Protein AF-A0A914PIA3-F1 (afdb_monomer)

Mean predicted aligned error: 7.21 Å

Nearest PDB structures (foldseek):
  7y11-assembly1_A  TM=7.179E-01  e=5.810E-06  Arabidopsis thaliana
  3q8g-assembly1_A  TM=7.256E-01  e=5.179E-05  Saccharomyces cerevisiae
  3b74-assembly1_A  TM=6.997E-01  e=1.153E-04  Saccharomyces cerevisiae
  6sld-assembly1_A  TM=7.183E-01  e=1.864E-04  Saccharomyces cerevisiae S288C
  7zg9-assembly2_B  TM=6.901E-01  e=1.505E-04  Saccharomyces cerevisiae S288C

Foldseek 3Di:
DDPPPPQDDFDA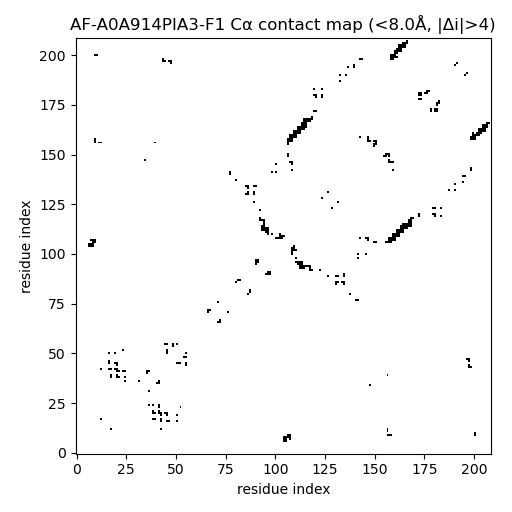FDPVLLVLLVVLCVVCVVPDDPLCNDSLNSSLLCVLCVNPSVVSVVLVVVLVVVCVVLVVSDPCNVVVQVVPPLLVVLCVLQQWPPPPLVDDRQQERETEGACAVRDLVVCLVPHDVVSVLVNLSSVLVSQSVSQSVSCVVPVGGHAYEYEYECPNPDPVQPPDCPHSSNVSVVVVVVSCVSRCSSGYPDYDYDPDD

Secondary structure (DSSP, 8-state):
---------PPPPPHHHHHHHHHHHHHTTTTS-GGG--HHHHHHHHHHTTT-HHHHHHHHHHHHHHHHHHT--STTHHHHHHT-HHHHHHHHHTTB----TT-EETTEEEEEEE-TT--HHHHHHHS-HHHHHHHHHHHHHHHHHHHHHHHHHHSS--EEEEEEE-TT--GGGGSSTTSHHHHHHHHHHHHHHHHSTTTEEEEEEE---

Sequence (209 aa):
MDVSQSRAAPIPFTKEELEGARRLRIRLCDTLPEEFDSEFFLARWWRAYKGDEKALENKLNELIEHRRAFGYNENNIHEKCKNLEFARKTFERFGIAQLNIDHYSDNVAVFVQRMKNSDLKEITKVLPLSYVCHSYFLLHECFQKAIRQKELETGKPASVAVILDLEGLNLTDFLNPMSNPSKLARLVVKIWSEYFSENVSFLKKDCGN

Solvent-accessible surface area (backbone atoms only — not comparable to full-atom values): 11797 Å² total; per-residue (Å²): 134,88,78,77,74,76,75,64,62,52,82,80,81,51,74,65,33,48,52,48,12,52,55,49,48,68,74,37,61,92,76,57,54,74,94,59,71,39,65,64,54,34,20,31,46,30,55,61,42,73,67,40,61,68,65,39,52,54,50,52,50,51,51,53,49,51,29,54,76,71,63,56,73,46,99,55,41,70,66,55,49,77,66,34,65,60,37,51,54,44,31,62,55,53,30,37,56,76,86,59,69,83,42,57,46,85,44,20,35,57,45,50,31,35,23,60,84,34,52,52,66,58,44,70,73,77,48,59,68,67,45,52,52,53,34,53,54,48,51,47,54,52,48,53,49,45,26,52,52,48,24,69,76,65,76,43,77,43,26,36,33,47,35,50,33,57,52,69,53,66,68,76,53,50,74,45,69,84,33,70,39,28,48,51,53,49,50,53,53,48,50,47,62,73,71,36,59,57,44,58,78,50,80,53,74,58,76,83,129

pLDDT: mean 81.55, std 14.29, range [27.8, 95.38]

Radius of gyration: 18.02 Å; Cα contacts (8 Å, |Δi|>4): 248; chains: 1; bounding box: 45×46×46 Å

Organism: NCBI:txid227884

InterPro domains:
  IPR036865 CRAL-TRIO lipid binding domain superfamily [G3DSA:3.40.525.10] (23-200)
  IPR036865 CRAL-TRIO lipid binding domain superfamily [SSF52087] (104-200)
  IPR053302 CRAL-TRIO domain-containing protein [PTHR47159] (23-175)

Structure (mmCIF, N/CA/C/O backbone):
data_AF-A0A914PIA3-F1
#
_entry.id   AF-A0A914PIA3-F1
#
loop_
_atom_site.group_PDB
_atom_site.id
_atom_site.type_symbol
_atom_site.label_atom_id
_atom_site.label_alt_id
_atom_site.label_comp_id
_atom_site.label_asym_id
_atom_site.label_entity_id
_atom_site.label_seq_id
_atom_site.pdbx_PDB_ins_code
_atom_site.Cartn_x
_atom_site.Cartn_y
_atom_site.Cartn_z
_atom_site.occupancy
_atom_site.B_iso_or_equiv
_atom_site.auth_seq_id
_atom_site.auth_comp_id
_atom_site.auth_asym_id
_atom_site.auth_atom_id
_atom_site.pdbx_PDB_model_num
ATOM 1 N N . MET A 1 1 ? 15.877 -29.521 17.963 1.00 30.73 1 MET A N 1
ATOM 2 C CA . MET A 1 1 ? 15.860 -28.108 18.391 1.00 30.73 1 MET A CA 1
ATOM 3 C C . MET A 1 1 ? 14.565 -27.516 17.892 1.00 30.73 1 MET A C 1
ATOM 5 O O . MET A 1 1 ? 14.297 -27.585 16.701 1.00 30.73 1 MET A O 1
ATOM 9 N N . ASP A 1 2 ? 13.744 -27.083 18.835 1.00 27.80 2 ASP A N 1
ATOM 10 C CA . ASP A 1 2 ? 12.375 -26.625 18.641 1.00 27.80 2 ASP A CA 1
ATOM 11 C C . ASP A 1 2 ? 12.388 -25.251 17.952 1.00 27.80 2 ASP A C 1
ATOM 13 O O . ASP A 1 2 ? 12.810 -24.255 18.539 1.00 27.80 2 ASP A O 1
ATOM 17 N N . VAL A 1 3 ? 12.025 -25.212 16.668 1.00 32.09 3 VAL A N 1
ATOM 18 C CA . VAL A 1 3 ? 11.804 -23.956 15.944 1.00 32.09 3 VAL A CA 1
ATOM 19 C C . VAL A 1 3 ? 10.364 -23.565 16.232 1.00 32.09 3 VAL A C 1
ATOM 21 O O . VAL A 1 3 ? 9.456 -23.888 15.467 1.00 32.09 3 VAL A O 1
ATOM 24 N N . SER A 1 4 ? 10.145 -22.895 17.362 1.00 34.09 4 SER A N 1
ATOM 25 C CA . SER A 1 4 ? 8.882 -22.216 17.615 1.00 34.09 4 SER A CA 1
ATOM 26 C C . SER A 1 4 ? 8.715 -21.135 16.544 1.00 34.09 4 SER A C 1
ATOM 28 O O . SER A 1 4 ? 9.276 -20.043 16.612 1.00 34.09 4 SER A O 1
ATOM 30 N N . GLN A 1 5 ? 7.978 -21.471 15.483 1.00 40.22 5 GLN A N 1
ATOM 31 C CA . GLN A 1 5 ? 7.473 -20.500 14.524 1.00 40.22 5 GLN A CA 1
ATOM 32 C C . GLN A 1 5 ? 6.638 -19.500 15.323 1.00 40.22 5 GLN A C 1
ATOM 34 O O . GLN A 1 5 ? 5.520 -19.817 15.737 1.00 40.22 5 GLN A O 1
ATOM 39 N N . SER A 1 6 ? 7.180 -18.311 15.600 1.00 43.25 6 SER A N 1
ATOM 40 C CA . SER A 1 6 ? 6.358 -17.244 16.155 1.00 43.25 6 SER A CA 1
ATOM 41 C C . SER A 1 6 ? 5.278 -16.951 15.117 1.00 43.25 6 SER A C 1
ATOM 43 O O . SER A 1 6 ? 5.557 -16.572 13.978 1.00 43.25 6 SER A O 1
ATOM 45 N N . ARG A 1 7 ? 4.022 -17.246 15.463 1.00 54.78 7 ARG A N 1
ATOM 46 C CA . ARG A 1 7 ? 2.893 -16.913 14.598 1.00 54.78 7 ARG A CA 1
ATOM 47 C C . ARG A 1 7 ? 2.884 -15.400 14.444 1.00 54.78 7 ARG A C 1
ATOM 49 O O . ARG A 1 7 ? 2.799 -14.682 15.439 1.00 54.78 7 ARG A O 1
ATOM 56 N N . ALA A 1 8 ? 3.008 -14.925 13.208 1.00 66.06 8 ALA A N 1
ATOM 57 C CA . ALA A 1 8 ? 2.839 -13.515 12.913 1.00 66.06 8 ALA A CA 1
ATOM 58 C C . ALA A 1 8 ? 1.392 -13.140 13.255 1.00 66.06 8 ALA A C 1
ATOM 60 O O . ALA A 1 8 ? 0.462 -13.667 12.649 1.00 66.06 8 ALA A O 1
ATOM 61 N N . ALA A 1 9 ? 1.219 -12.271 14.247 1.00 76.06 9 ALA A N 1
ATOM 62 C CA . ALA A 1 9 ? -0.065 -11.715 14.647 1.00 76.06 9 ALA A CA 1
ATOM 63 C C . ALA A 1 9 ? 0.021 -10.181 14.600 1.00 76.06 9 ALA A C 1
ATOM 65 O O . ALA A 1 9 ? 1.101 -9.629 14.846 1.00 76.06 9 ALA A O 1
ATOM 66 N N . PRO A 1 10 ? -1.080 -9.474 14.298 1.00 82.56 10 PRO A N 1
ATOM 67 C CA . PRO A 1 10 ? -1.099 -8.018 14.344 1.00 82.56 10 PRO A CA 1
ATOM 68 C C . PRO A 1 10 ? -0.781 -7.512 15.754 1.00 82.56 10 PRO A C 1
ATOM 70 O O . PRO A 1 10 ? -1.251 -8.073 16.746 1.00 82.56 10 PRO A O 1
ATOM 73 N N . ILE A 1 11 ? -0.009 -6.428 15.848 1.00 83.75 11 ILE A N 1
ATOM 74 C CA . ILE A 1 11 ? 0.291 -5.784 17.132 1.00 83.75 11 ILE A CA 1
ATOM 75 C C . ILE A 1 11 ? -1.006 -5.156 17.671 1.00 83.75 11 ILE A C 1
ATOM 77 O O . ILE A 1 11 ? -1.533 -4.250 17.011 1.00 83.75 11 ILE A O 1
ATOM 81 N N . PRO A 1 12 ? -1.510 -5.573 18.851 1.00 88.06 12 PRO A N 1
ATOM 82 C CA . PRO A 1 12 ? -2.753 -5.046 19.413 1.00 88.06 12 PRO A CA 1
ATOM 83 C C . PRO A 1 12 ? -2.717 -3.526 19.592 1.00 88.06 12 PRO A C 1
ATOM 85 O O . PRO A 1 12 ? -1.657 -2.965 19.874 1.00 88.06 12 PRO A O 1
ATOM 88 N N . PHE A 1 13 ? -3.863 -2.859 19.452 1.00 92.62 13 PHE A N 1
ATOM 89 C CA . PHE A 1 13 ? -3.979 -1.425 19.726 1.00 92.62 13 PHE A CA 1
ATOM 90 C C . PHE A 1 13 ? -4.019 -1.134 21.227 1.00 92.62 13 PHE A C 1
ATOM 92 O O . PHE A 1 13 ? -4.655 -1.853 22.001 1.00 92.62 13 PHE A O 1
ATOM 99 N N . THR A 1 14 ? -3.343 -0.066 21.642 1.00 93.69 14 THR A N 1
ATOM 100 C CA . THR A 1 14 ? -3.424 0.458 23.004 1.00 93.69 14 THR A CA 1
ATOM 101 C C . THR A 1 14 ? -4.743 1.204 23.205 1.00 93.69 14 THR A C 1
ATOM 103 O O . THR A 1 14 ? -5.408 1.621 22.256 1.00 93.69 14 THR A O 1
ATOM 106 N N . LYS A 1 15 ? -5.127 1.423 24.468 1.00 94.56 15 LYS A N 1
ATOM 107 C CA . LYS A 1 15 ? -6.316 2.232 24.787 1.00 94.56 15 LYS A CA 1
ATOM 108 C C . LYS A 1 15 ? -6.205 3.662 24.250 1.00 94.56 15 LYS A C 1
ATOM 110 O O . LYS A 1 15 ? -7.207 4.221 23.824 1.00 94.56 15 LYS A O 1
ATOM 115 N N . GLU A 1 16 ? -5.000 4.229 24.267 1.00 94.75 16 GLU A N 1
ATOM 116 C CA . GLU A 1 16 ? -4.731 5.577 23.763 1.00 94.75 16 GLU A CA 1
ATOM 117 C C . GLU A 1 16 ? -4.932 5.666 22.246 1.00 94.75 16 GLU A C 1
ATOM 119 O O . GLU A 1 16 ? -5.560 6.606 21.768 1.00 94.75 16 GLU A O 1
ATOM 124 N N . GLU A 1 17 ? -4.469 4.661 21.499 1.00 94.94 17 GLU A N 1
ATOM 125 C CA . GLU A 1 17 ? -4.642 4.599 20.044 1.00 94.94 17 GLU A CA 1
ATOM 126 C C . GLU A 1 17 ? -6.115 4.470 19.649 1.00 94.94 17 GLU A C 1
ATOM 128 O O . GLU A 1 17 ? -6.567 5.155 18.734 1.00 94.94 17 GLU A O 1
ATOM 133 N N . LEU A 1 18 ? -6.884 3.643 20.365 1.00 95.25 18 LEU A N 1
ATOM 134 C CA . LEU A 1 18 ? -8.325 3.504 20.129 1.00 95.25 18 LEU A CA 1
ATOM 135 C C . LEU A 1 18 ? -9.089 4.787 20.479 1.00 95.25 18 LEU A C 1
ATOM 137 O O . LEU A 1 18 ? -10.023 5.165 19.779 1.00 95.25 18 LEU A O 1
ATOM 141 N N . GLU A 1 19 ? -8.687 5.489 21.538 1.00 95.38 19 GLU A N 1
ATOM 142 C CA . GLU A 1 19 ? -9.307 6.764 21.896 1.00 95.38 19 GLU A CA 1
ATOM 143 C C . GLU A 1 19 ? -8.971 7.868 20.883 1.00 95.38 19 GLU A C 1
ATOM 145 O O . GLU A 1 19 ? -9.837 8.653 20.497 1.00 95.38 19 GLU A O 1
ATOM 150 N N . GLY A 1 20 ? -7.734 7.889 20.382 1.00 94.38 20 GLY A N 1
ATOM 151 C CA . GLY A 1 20 ? -7.337 8.735 19.259 1.00 94.38 20 GLY A CA 1
ATOM 152 C C . GLY A 1 20 ? -8.142 8.450 17.991 1.00 94.38 20 GLY A C 1
ATOM 153 O O . GLY A 1 20 ? -8.658 9.376 17.366 1.00 94.38 20 GLY A O 1
ATOM 154 N N . ALA A 1 21 ? -8.344 7.173 17.662 1.00 93.62 21 ALA A N 1
ATOM 155 C CA . ALA A 1 21 ? -9.169 6.746 16.535 1.00 93.62 21 ALA A CA 1
ATOM 156 C C . ALA A 1 21 ? -10.614 7.263 16.635 1.00 93.62 21 ALA A C 1
ATOM 158 O O . ALA A 1 21 ? -11.161 7.754 15.649 1.00 93.62 21 ALA A O 1
ATOM 159 N N . ARG A 1 22 ? -11.227 7.224 17.827 1.00 94.19 22 ARG A N 1
ATOM 160 C CA . ARG A 1 22 ? -12.582 7.763 18.048 1.00 94.19 22 ARG A CA 1
ATOM 161 C C . ARG A 1 22 ? -12.651 9.270 17.845 1.00 94.19 22 ARG A C 1
ATOM 163 O O . ARG A 1 22 ? -13.582 9.745 17.199 1.00 94.19 22 ARG A O 1
ATOM 170 N N . ARG A 1 23 ? -11.662 10.018 18.346 1.00 92.62 23 ARG A N 1
ATOM 171 C CA . ARG A 1 23 ? -11.586 11.472 18.123 1.00 92.62 23 ARG A CA 1
ATOM 172 C C . ARG A 1 23 ? -11.475 11.810 16.640 1.00 92.62 23 ARG A C 1
ATOM 174 O O . ARG A 1 23 ? -12.187 12.695 16.171 1.00 92.62 23 ARG A O 1
ATOM 181 N N . LEU A 1 24 ? -10.628 11.086 15.905 1.00 91.50 24 LEU A N 1
ATOM 182 C CA . LEU A 1 24 ? -10.503 11.247 14.456 1.00 91.50 24 LEU A CA 1
ATOM 183 C C . LEU A 1 24 ? -11.815 10.938 13.740 1.00 91.50 24 LEU A C 1
ATOM 185 O O . LEU A 1 24 ? -12.236 11.722 12.898 1.00 91.50 24 LEU A O 1
ATOM 189 N N . ARG A 1 25 ? -12.488 9.843 14.110 1.00 91.50 25 ARG A N 1
ATOM 190 C CA . ARG A 1 25 ? -13.767 9.441 13.513 1.00 91.50 25 ARG A CA 1
ATOM 191 C C . ARG A 1 25 ? -14.825 10.533 13.630 1.00 91.50 25 ARG A C 1
ATOM 193 O O . ARG A 1 25 ? -15.496 10.834 12.654 1.00 91.50 25 ARG A O 1
ATOM 200 N N . ILE A 1 26 ? -14.948 11.141 14.812 1.00 90.25 26 ILE A N 1
ATOM 201 C CA . ILE A 1 26 ? -15.898 12.236 15.059 1.00 90.25 26 ILE A CA 1
ATOM 202 C C . ILE A 1 26 ? -15.553 13.459 14.206 1.00 90.25 26 ILE A C 1
ATOM 204 O O . ILE A 1 26 ? -16.446 14.096 13.665 1.00 90.25 26 ILE A O 1
ATOM 208 N N . ARG A 1 27 ? -14.267 13.796 14.075 1.00 87.38 27 ARG A N 1
ATOM 209 C CA . ARG A 1 27 ? -13.834 14.969 13.303 1.00 87.38 27 ARG A CA 1
ATOM 210 C C . ARG A 1 27 ? -14.004 14.787 11.794 1.00 87.38 27 ARG A C 1
ATOM 212 O O . ARG A 1 27 ? -14.298 15.752 11.101 1.00 87.38 27 ARG A O 1
ATOM 219 N N . LEU A 1 28 ? -13.784 13.572 11.302 1.00 87.56 28 LEU A N 1
ATOM 220 C CA . LEU A 1 28 ? -13.765 13.241 9.877 1.00 87.56 28 LEU A CA 1
ATOM 221 C C . LEU A 1 28 ? -15.084 12.631 9.386 1.00 87.56 28 LEU A C 1
ATOM 223 O O . LEU A 1 28 ? -15.139 12.147 8.260 1.00 87.56 28 LEU A O 1
ATOM 227 N N . CYS A 1 29 ? -16.139 12.627 10.207 1.00 84.56 29 CYS A N 1
ATOM 228 C CA . CYS A 1 29 ? -17.376 11.898 9.918 1.00 84.56 29 CYS A CA 1
ATOM 229 C C . CYS A 1 29 ? -18.026 12.285 8.582 1.00 84.56 29 CYS A C 1
ATOM 231 O O . CYS A 1 29 ? -18.623 11.433 7.933 1.00 84.56 29 CYS A O 1
ATOM 233 N N . ASP A 1 30 ? -17.871 13.540 8.158 1.00 84.69 30 ASP A N 1
ATOM 234 C CA . ASP A 1 30 ? -18.499 14.061 6.940 1.00 84.69 30 ASP A CA 1
ATOM 235 C C . ASP A 1 30 ? -17.644 13.847 5.680 1.00 84.69 30 ASP A C 1
ATOM 237 O O . ASP A 1 30 ? -18.140 13.972 4.561 1.00 84.69 30 ASP A O 1
ATOM 241 N N . THR A 1 31 ? -16.350 13.551 5.840 1.00 84.62 31 THR A N 1
ATOM 242 C CA . THR A 1 31 ? -15.382 13.470 4.732 1.00 84.62 31 THR A CA 1
ATOM 243 C C . THR A 1 31 ? -14.809 12.074 4.527 1.00 84.62 31 THR A C 1
ATOM 245 O O . THR A 1 31 ? -14.285 11.790 3.448 1.00 84.62 31 THR A O 1
ATOM 248 N N . LEU A 1 32 ? -14.901 11.200 5.531 1.00 86.00 32 LEU A N 1
ATOM 249 C CA . LEU A 1 32 ? -14.330 9.861 5.500 1.00 86.00 32 LEU A CA 1
ATOM 250 C C . LEU A 1 32 ? -15.221 8.899 4.692 1.00 86.00 32 LEU A C 1
ATOM 252 O O . LEU A 1 32 ? -16.381 8.694 5.049 1.00 86.00 32 LEU A O 1
ATOM 256 N N . PRO A 1 33 ? -14.695 8.257 3.634 1.00 85.94 33 PRO A N 1
ATOM 257 C CA . PRO A 1 33 ? -15.394 7.175 2.950 1.00 85.94 33 PRO A CA 1
ATOM 258 C C . PRO A 1 33 ? -15.767 6.027 3.902 1.00 85.94 33 PRO A C 1
ATOM 260 O O . PRO A 1 33 ? -14.984 5.669 4.780 1.00 85.94 33 PRO A O 1
ATOM 263 N N . GLU A 1 34 ? -16.921 5.392 3.679 1.00 84.38 34 GLU A N 1
ATOM 264 C CA . GLU A 1 34 ? -17.452 4.300 4.521 1.00 84.38 34 GLU A CA 1
ATOM 265 C C . GLU A 1 34 ? -16.456 3.140 4.707 1.00 84.38 34 GLU A C 1
ATOM 267 O O . GLU A 1 34 ? -16.322 2.556 5.781 1.00 84.38 34 GLU A O 1
ATOM 272 N N . GLU A 1 35 ? -15.697 2.822 3.665 1.00 80.56 35 GLU A N 1
ATOM 273 C CA . GLU A 1 35 ? -14.654 1.795 3.686 1.00 80.56 35 GLU A CA 1
ATOM 274 C C . GLU A 1 35 ? -13.502 2.084 4.661 1.00 80.56 35 GLU A C 1
ATOM 276 O O . GLU A 1 35 ? -12.864 1.151 5.157 1.00 80.56 35 GLU A O 1
ATOM 281 N N . PHE A 1 36 ? -13.267 3.359 4.969 1.00 86.44 36 PHE A N 1
ATOM 282 C CA . PHE A 1 36 ? -12.285 3.821 5.945 1.00 86.44 36 PHE A CA 1
ATOM 283 C C . PHE A 1 36 ? -12.905 4.095 7.317 1.00 86.44 36 PHE A C 1
ATOM 285 O O . PHE A 1 36 ? -12.172 4.304 8.286 1.00 86.44 36 PHE A O 1
ATOM 292 N N . ASP A 1 37 ? -14.233 4.026 7.431 1.00 86.94 37 ASP A N 1
ATOM 293 C CA . ASP A 1 37 ? -14.968 4.216 8.676 1.00 86.94 37 ASP A CA 1
ATOM 294 C C . ASP A 1 37 ? -14.890 2.968 9.580 1.00 86.94 37 ASP A C 1
ATOM 296 O O . ASP A 1 37 ? -15.846 2.225 9.819 1.00 86.94 37 ASP A O 1
ATOM 300 N N . SER A 1 38 ? -13.679 2.696 10.064 1.00 89.88 38 SER A N 1
ATOM 301 C CA . SER A 1 38 ? -13.335 1.569 10.929 1.00 89.88 38 SER A CA 1
ATOM 302 C C . SER A 1 38 ? -12.456 2.039 12.085 1.00 89.88 38 SER A C 1
ATOM 304 O O . SER A 1 38 ? -11.470 2.747 11.878 1.00 89.88 38 SER A O 1
ATOM 306 N N . GLU A 1 39 ? -12.767 1.590 13.308 1.00 92.19 39 GLU A N 1
ATOM 307 C CA . GLU A 1 39 ? -11.947 1.885 14.495 1.00 92.19 39 GLU A CA 1
ATOM 308 C C . GLU A 1 39 ? -10.504 1.396 14.295 1.00 92.19 39 GLU A C 1
ATOM 310 O O . GLU A 1 39 ? -9.561 2.120 14.603 1.00 92.19 39 GLU A O 1
ATOM 315 N N . PHE A 1 40 ? -10.313 0.213 13.699 1.00 93.50 40 PHE A N 1
ATOM 316 C CA . PHE A 1 40 ? -8.979 -0.333 13.441 1.00 93.50 40 PHE A CA 1
ATOM 317 C C . PHE A 1 40 ? -8.229 0.409 12.334 1.00 93.50 40 PHE A C 1
ATOM 319 O O . PHE A 1 40 ? -7.015 0.584 12.442 1.00 93.50 40 PHE A O 1
ATOM 326 N N . PHE A 1 41 ? -8.928 0.886 11.297 1.00 92.56 41 PHE A N 1
ATOM 327 C CA . PHE A 1 41 ? -8.308 1.722 10.267 1.00 92.56 41 PHE A CA 1
ATOM 328 C C . PHE A 1 41 ? -7.792 3.018 10.890 1.00 92.56 41 PHE A C 1
ATOM 330 O O . PHE A 1 41 ? -6.601 3.308 10.821 1.00 92.56 41 PHE A O 1
ATOM 337 N N . LEU A 1 42 ? -8.651 3.750 11.595 1.00 93.44 42 LEU A N 1
ATOM 338 C CA . LEU A 1 42 ? -8.273 5.014 12.222 1.00 93.44 42 LEU A CA 1
ATOM 339 C C . LEU A 1 42 ? -7.210 4.829 13.317 1.00 93.44 42 LEU A C 1
ATOM 341 O O . LEU A 1 42 ? -6.336 5.681 13.463 1.00 93.44 42 LEU A O 1
ATOM 345 N N . ALA A 1 43 ? -7.209 3.697 14.027 1.00 94.19 43 ALA A N 1
ATOM 346 C CA . ALA A 1 43 ? -6.159 3.364 14.989 1.00 94.19 43 ALA A CA 1
ATOM 347 C C . ALA A 1 43 ? -4.799 3.094 14.317 1.00 94.19 43 ALA A C 1
ATOM 349 O O . ALA A 1 43 ? -3.772 3.522 14.850 1.00 94.19 43 ALA A O 1
ATOM 350 N N . ARG A 1 44 ? -4.761 2.456 13.131 1.00 92.00 44 ARG A N 1
ATOM 351 C CA . ARG A 1 44 ? -3.522 2.329 12.330 1.00 92.00 44 ARG A CA 1
ATOM 352 C C . ARG A 1 44 ? -2.961 3.695 11.962 1.00 92.00 44 ARG A C 1
ATOM 354 O O . ARG A 1 44 ? -1.769 3.927 12.149 1.00 92.00 44 ARG A O 1
ATOM 361 N N . TRP A 1 45 ? -3.815 4.597 11.484 1.00 92.06 45 TRP A N 1
ATOM 362 C CA . TRP A 1 45 ? -3.407 5.954 11.128 1.00 92.06 45 TRP A CA 1
ATOM 363 C C . TRP A 1 45 ? -2.919 6.725 12.354 1.00 92.06 45 TRP A C 1
ATOM 365 O O . TRP A 1 45 ? -1.827 7.288 12.322 1.00 92.06 45 TRP A O 1
ATOM 375 N N . TRP A 1 46 ? -3.647 6.674 13.473 1.00 93.44 46 TRP A N 1
ATOM 376 C CA . TRP A 1 46 ? -3.213 7.303 14.723 1.00 93.44 46 TRP A CA 1
ATOM 377 C C . TRP A 1 46 ? -1.815 6.834 15.148 1.00 93.44 46 TRP A C 1
ATOM 379 O O . TRP A 1 46 ? -0.942 7.653 15.448 1.00 93.44 46 TRP A O 1
ATOM 389 N N . ARG A 1 47 ? -1.579 5.515 15.118 1.00 92.44 47 ARG A N 1
ATOM 390 C CA . ARG A 1 47 ? -0.284 4.895 15.427 1.00 92.44 47 ARG A CA 1
ATOM 391 C C . ARG A 1 47 ? 0.816 5.349 14.466 1.00 92.44 47 ARG A C 1
ATOM 393 O O . ARG A 1 47 ? 1.887 5.743 14.925 1.00 92.44 47 ARG A O 1
ATOM 400 N N . ALA A 1 48 ? 0.568 5.308 13.156 1.00 89.38 48 ALA A N 1
ATOM 401 C CA . ALA A 1 48 ? 1.554 5.656 12.128 1.00 89.38 48 ALA A CA 1
ATOM 402 C C . ALA A 1 48 ? 2.048 7.107 12.259 1.00 89.38 48 ALA A C 1
ATOM 404 O O . ALA A 1 48 ? 3.236 7.380 12.091 1.00 89.38 48 ALA A O 1
ATOM 405 N N . TYR A 1 49 ? 1.150 8.014 12.647 1.00 91.25 49 TYR A N 1
ATOM 406 C CA . TYR A 1 49 ? 1.444 9.434 12.847 1.00 91.25 49 TYR A CA 1
ATOM 407 C C . TYR A 1 49 ? 1.768 9.798 14.299 1.00 91.25 49 TYR A C 1
ATOM 409 O O . TYR A 1 49 ? 1.958 10.971 14.604 1.00 91.25 49 TYR A O 1
ATOM 417 N N . LYS A 1 50 ? 1.868 8.813 15.204 1.00 91.25 50 LYS A N 1
ATOM 418 C CA . LYS A 1 50 ? 2.190 9.013 16.630 1.00 91.25 50 LYS A CA 1
ATOM 419 C C . LYS A 1 50 ? 1.289 10.059 17.307 1.00 91.25 50 LYS A C 1
ATOM 421 O O . LYS A 1 50 ? 1.749 10.819 18.155 1.00 91.25 50 LYS A O 1
ATOM 426 N N . GLY A 1 51 ? 0.019 10.111 16.904 1.00 90.12 51 GLY A N 1
ATOM 427 C CA . GLY A 1 51 ? -0.954 11.088 17.394 1.00 90.12 51 GLY A CA 1
ATOM 428 C C . GLY A 1 51 ? -0.814 12.516 16.848 1.00 90.12 51 GLY A C 1
ATOM 429 O O . GLY A 1 51 ? -1.513 13.401 17.336 1.00 90.12 51 GLY A O 1
ATOM 430 N N . ASP A 1 52 ? 0.034 12.769 15.843 1.00 92.38 52 ASP A N 1
ATOM 431 C CA . ASP A 1 52 ? 0.039 14.044 15.112 1.00 92.38 52 ASP A CA 1
ATOM 432 C C . ASP A 1 52 ? -1.201 14.137 14.209 1.00 92.38 52 ASP A C 1
ATOM 434 O O . ASP A 1 52 ? -1.208 13.702 13.054 1.00 92.38 52 ASP A O 1
ATOM 438 N N . GLU A 1 53 ? -2.273 14.700 14.766 1.00 90.44 53 GLU A N 1
ATOM 439 C CA . GLU A 1 53 ? -3.573 14.820 14.102 1.00 90.44 53 GLU A CA 1
ATOM 440 C C . GLU A 1 53 ? -3.496 15.621 12.797 1.00 90.44 53 GLU A C 1
ATOM 442 O O . GLU A 1 53 ? -4.159 15.268 11.824 1.00 90.44 53 GLU A O 1
ATOM 447 N N . LYS A 1 54 ? -2.667 16.671 12.742 1.00 89.94 54 LYS A N 1
ATOM 448 C CA . LYS A 1 54 ? -2.576 17.542 11.564 1.00 89.94 54 LYS A CA 1
ATOM 449 C C . LYS A 1 54 ? -1.861 16.841 10.415 1.00 89.94 54 LYS A C 1
ATOM 451 O O . LYS A 1 54 ? -2.308 16.922 9.271 1.00 89.94 54 LYS A O 1
ATOM 456 N N . ALA A 1 55 ? -0.745 16.171 10.700 1.00 90.62 55 ALA A N 1
ATOM 457 C CA . ALA A 1 55 ? -0.019 15.407 9.690 1.00 90.62 55 ALA A CA 1
ATOM 458 C C . ALA A 1 55 ? -0.870 14.249 9.147 1.00 90.62 55 ALA A C 1
ATOM 460 O O . ALA A 1 55 ? -0.916 14.034 7.935 1.00 90.62 55 ALA A O 1
ATOM 461 N N . LEU A 1 56 ? -1.583 13.560 10.041 1.00 90.62 56 LEU A N 1
ATOM 462 C CA . LEU A 1 56 ? -2.502 12.479 9.705 1.00 90.62 56 LEU A CA 1
ATOM 463 C C . LEU A 1 56 ? -3.628 12.955 8.787 1.00 90.62 56 LEU A C 1
ATOM 465 O O . LEU A 1 56 ? -3.841 12.359 7.735 1.00 90.62 56 LEU A O 1
ATOM 469 N N . GLU A 1 57 ? -4.328 14.027 9.162 1.00 89.62 57 GLU A N 1
ATOM 470 C CA . GLU A 1 57 ? -5.457 14.563 8.397 1.00 89.62 57 GLU A CA 1
ATOM 471 C C . GLU A 1 57 ? -5.026 15.003 6.996 1.00 89.62 57 GLU A C 1
ATOM 473 O O . GLU A 1 57 ? -5.658 14.632 6.007 1.00 89.62 57 GLU A O 1
ATOM 478 N N . ASN A 1 58 ? -3.897 15.711 6.889 1.00 90.25 58 ASN A N 1
ATOM 479 C CA . ASN A 1 58 ? -3.332 16.090 5.596 1.00 90.25 58 ASN A CA 1
ATOM 480 C C . ASN A 1 58 ? -3.075 14.864 4.714 1.00 90.25 58 ASN A C 1
ATOM 482 O O . ASN A 1 58 ? -3.473 14.849 3.550 1.00 90.25 58 ASN A O 1
ATOM 486 N N . LYS A 1 59 ? -2.448 13.816 5.264 1.00 89.38 59 LYS A N 1
ATOM 487 C CA . LYS A 1 59 ? -2.143 12.617 4.481 1.00 89.38 59 LYS A CA 1
ATOM 488 C C . LYS A 1 59 ? -3.399 11.824 4.115 1.00 89.38 59 LYS A C 1
ATOM 490 O O . LYS A 1 59 ? -3.486 11.291 3.011 1.00 89.38 59 LYS A O 1
ATOM 495 N N . LEU A 1 60 ? -4.378 11.744 5.007 1.00 89.19 60 LEU A N 1
ATOM 496 C CA . LEU A 1 60 ? -5.620 11.036 4.724 1.00 89.19 60 LEU A CA 1
ATOM 497 C C . LEU A 1 60 ? -6.406 11.736 3.608 1.00 89.19 60 LEU A C 1
ATOM 499 O O . LEU A 1 60 ? -6.897 11.071 2.697 1.00 89.19 60 LEU A O 1
ATOM 503 N N . ASN A 1 61 ? -6.430 13.070 3.614 1.00 89.19 61 ASN A N 1
ATOM 504 C CA . ASN A 1 61 ? -6.994 13.859 2.522 1.00 89.19 61 ASN A CA 1
ATOM 505 C C . ASN A 1 61 ? -6.238 13.628 1.204 1.00 89.19 61 ASN A C 1
ATOM 507 O O . ASN A 1 61 ? -6.873 13.402 0.177 1.00 89.19 61 ASN A O 1
ATOM 511 N N . GLU A 1 62 ? -4.899 13.598 1.219 1.00 89.19 62 GLU A N 1
ATOM 512 C CA . GLU A 1 62 ? -4.106 13.240 0.031 1.00 89.19 62 GLU A CA 1
ATOM 513 C C . GLU A 1 62 ? -4.469 11.850 -0.511 1.00 89.19 62 GLU A C 1
ATOM 515 O O . GLU A 1 62 ? -4.607 11.683 -1.721 1.00 89.19 62 GLU A O 1
ATOM 520 N N . LEU A 1 63 ? -4.642 10.849 0.361 1.00 87.56 63 LEU A N 1
ATOM 521 C CA . LEU A 1 63 ? -5.059 9.508 -0.052 1.00 87.56 63 LEU A CA 1
ATOM 522 C C . LEU A 1 63 ? -6.434 9.540 -0.732 1.00 87.56 63 LEU A C 1
ATOM 524 O O . LEU A 1 63 ? -6.588 8.986 -1.820 1.00 87.56 63 LEU A O 1
ATOM 528 N N . ILE A 1 64 ? -7.418 10.201 -0.120 1.00 87.50 64 ILE A N 1
ATOM 529 C CA . ILE A 1 64 ? -8.782 10.302 -0.659 1.00 87.50 64 ILE A CA 1
ATOM 530 C C . ILE A 1 64 ? -8.781 11.017 -2.019 1.00 87.50 64 ILE A C 1
ATOM 532 O O . ILE A 1 64 ? -9.417 10.545 -2.966 1.00 87.50 64 ILE A O 1
ATOM 536 N N . GLU A 1 65 ? -8.035 12.115 -2.155 1.00 88.50 65 GLU A N 1
ATOM 537 C CA . GLU A 1 65 ? -7.910 12.840 -3.423 1.00 88.50 65 GLU A CA 1
ATOM 538 C C . GLU A 1 65 ? -7.192 12.013 -4.495 1.00 88.50 65 GLU A C 1
ATOM 540 O O . GLU A 1 65 ? -7.654 11.968 -5.636 1.00 88.50 65 GLU A O 1
ATOM 545 N N . HIS A 1 66 ? -6.121 11.287 -4.155 1.00 86.62 66 HIS A N 1
ATOM 546 C CA . HIS A 1 66 ? -5.460 10.380 -5.099 1.00 86.62 66 HIS A CA 1
ATOM 547 C C . HIS A 1 66 ? -6.403 9.287 -5.589 1.00 86.62 66 HIS A C 1
ATOM 549 O O . HIS A 1 66 ? -6.496 9.039 -6.792 1.00 86.62 66 HIS A O 1
ATOM 555 N N . ARG A 1 67 ? -7.148 8.663 -4.674 1.00 85.88 67 ARG A N 1
ATOM 556 C CA . ARG A 1 67 ? -8.145 7.657 -5.034 1.00 85.88 67 ARG A CA 1
ATOM 557 C C . ARG A 1 67 ? -9.190 8.217 -5.988 1.00 85.88 67 ARG A C 1
ATOM 559 O O . ARG A 1 67 ? -9.507 7.564 -6.980 1.00 85.88 67 ARG A O 1
ATOM 566 N N . ARG A 1 68 ? -9.686 9.430 -5.733 1.00 86.50 68 ARG A N 1
ATOM 567 C CA . ARG A 1 68 ? -10.631 10.113 -6.626 1.00 86.50 68 ARG A CA 1
ATOM 568 C C . ARG A 1 68 ? -10.011 10.391 -7.995 1.00 86.50 68 ARG A C 1
ATOM 570 O O . ARG A 1 68 ? -10.630 10.087 -9.009 1.00 86.50 68 ARG A O 1
ATOM 577 N N . ALA A 1 69 ? -8.790 10.920 -8.034 1.00 86.06 69 ALA A N 1
ATOM 578 C CA . ALA A 1 69 ? -8.090 11.254 -9.272 1.00 86.06 69 ALA A CA 1
ATOM 579 C C . ALA A 1 69 ? -7.824 10.024 -10.158 1.00 86.06 69 ALA A C 1
ATOM 581 O O . ALA A 1 69 ? -7.882 10.126 -11.383 1.00 86.06 69 ALA A O 1
ATOM 582 N N . PHE A 1 70 ? -7.567 8.859 -9.554 1.00 81.12 70 PHE A N 1
ATOM 583 C CA . PHE A 1 70 ? -7.356 7.602 -10.277 1.00 81.12 70 PHE A CA 1
ATOM 584 C C . PHE A 1 70 ? -8.641 6.811 -10.566 1.00 81.12 70 PHE A C 1
ATOM 586 O O . PHE A 1 70 ? -8.581 5.805 -11.273 1.00 81.12 70 PHE A O 1
ATOM 593 N N . GLY A 1 71 ? -9.798 7.241 -10.049 1.00 80.81 71 GLY A N 1
ATOM 594 C CA . GLY A 1 71 ? -11.054 6.493 -10.166 1.00 80.81 71 GLY A CA 1
ATOM 595 C C . GLY A 1 71 ? -11.071 5.204 -9.333 1.00 80.81 71 GLY A C 1
ATOM 596 O O . GLY A 1 71 ? -11.719 4.227 -9.701 1.00 80.81 71 GLY A O 1
ATOM 597 N N . TYR A 1 72 ? -10.318 5.170 -8.230 1.00 80.88 72 TYR A N 1
ATOM 598 C CA . TYR A 1 72 ? -10.213 4.036 -7.297 1.00 80.88 72 TYR A CA 1
ATOM 599 C C . TYR A 1 72 ? -11.202 4.146 -6.122 1.00 80.88 72 TYR A C 1
ATOM 601 O O . TYR A 1 72 ? -11.138 3.404 -5.148 1.00 80.88 72 TYR A O 1
ATOM 609 N N . ASN A 1 73 ? -12.133 5.091 -6.192 1.00 75.62 73 ASN A N 1
ATOM 610 C CA . ASN A 1 73 ? -13.215 5.304 -5.232 1.00 75.62 73 ASN A CA 1
ATOM 611 C C . ASN A 1 73 ? -14.427 4.377 -5.456 1.00 75.62 73 ASN A C 1
ATOM 613 O O . ASN A 1 73 ? -15.445 4.532 -4.792 1.00 75.62 73 ASN A O 1
ATOM 617 N N . GLU A 1 74 ? -14.357 3.452 -6.414 1.00 70.31 74 GLU A N 1
ATOM 618 C CA . GLU A 1 74 ? -15.431 2.498 -6.684 1.00 70.31 74 GLU A CA 1
ATOM 619 C C . GLU A 1 74 ? -15.240 1.186 -5.906 1.00 70.31 74 GLU A C 1
ATOM 621 O O . GLU A 1 74 ? -14.156 0.599 -5.917 1.00 70.31 74 GLU A O 1
ATOM 626 N N . ASN A 1 75 ? -16.330 0.645 -5.352 1.00 65.12 75 ASN A N 1
ATOM 627 C CA . ASN A 1 75 ? -16.343 -0.602 -4.566 1.00 65.12 75 ASN A CA 1
ATOM 628 C C . ASN A 1 75 ? -15.736 -1.827 -5.291 1.00 65.12 75 ASN A C 1
ATOM 630 O O . ASN A 1 75 ? -15.252 -2.767 -4.653 1.00 65.12 75 ASN A O 1
ATOM 634 N N . ASN A 1 76 ? -15.718 -1.810 -6.629 1.00 65.00 76 ASN A N 1
ATOM 635 C CA . ASN A 1 76 ? -15.240 -2.913 -7.468 1.00 65.00 76 ASN A CA 1
ATOM 636 C C . ASN A 1 76 ? -13.835 -2.687 -8.039 1.00 65.00 76 ASN A C 1
ATOM 638 O O . ASN A 1 76 ? -13.447 -3.388 -8.979 1.00 65.00 76 ASN A O 1
ATOM 642 N N . ILE A 1 77 ? -13.050 -1.745 -7.495 1.00 68.69 77 ILE A N 1
ATOM 643 C CA . ILE A 1 77 ? -11.710 -1.449 -8.015 1.00 68.69 77 ILE A CA 1
ATOM 644 C C . ILE A 1 77 ? -10.875 -2.725 -8.170 1.00 68.69 77 ILE A C 1
ATOM 646 O O . ILE A 1 77 ? -10.343 -2.980 -9.235 1.00 68.69 77 ILE A O 1
ATOM 650 N N . HIS A 1 78 ? -10.896 -3.633 -7.198 1.00 62.62 78 HIS A N 1
ATOM 651 C CA . HIS A 1 78 ? -10.153 -4.899 -7.257 1.00 62.62 78 HIS A CA 1
ATOM 652 C C . HIS A 1 78 ? -10.528 -5.804 -8.436 1.00 62.62 78 HIS A C 1
ATOM 654 O O . HIS A 1 78 ? -9.656 -6.457 -9.007 1.00 62.62 78 HIS A O 1
ATOM 660 N N . GLU A 1 79 ? -11.805 -5.850 -8.816 1.00 65.69 79 GLU A N 1
ATOM 661 C CA . GLU A 1 79 ? -12.252 -6.616 -9.982 1.00 65.69 79 GLU A CA 1
ATOM 662 C C . GLU A 1 79 ? -11.811 -5.942 -11.277 1.00 65.69 79 GLU A C 1
ATOM 664 O O . GLU A 1 79 ? -11.279 -6.609 -12.166 1.00 65.69 79 GLU A O 1
ATOM 669 N N . LYS A 1 80 ? -11.931 -4.609 -11.358 1.00 65.06 80 LYS A N 1
ATOM 670 C CA . LYS A 1 80 ? -11.368 -3.834 -12.473 1.00 65.06 80 LYS A CA 1
ATOM 671 C C . LYS A 1 80 ? -9.864 -4.070 -12.589 1.00 65.06 80 LYS A C 1
ATOM 673 O O . LYS A 1 80 ? -9.343 -4.236 -13.685 1.00 65.06 80 LYS A O 1
ATOM 678 N N . CYS A 1 81 ? -9.183 -4.180 -11.461 1.00 63.25 81 CYS A N 1
ATOM 679 C CA . CYS A 1 81 ? -7.738 -4.280 -11.346 1.00 63.25 81 CYS A CA 1
ATOM 680 C C . CYS A 1 81 ? -7.155 -5.629 -11.731 1.00 63.25 81 CYS A C 1
ATOM 682 O O . CYS A 1 81 ? -6.059 -5.660 -12.288 1.00 63.25 81 CYS A O 1
ATOM 684 N N . LYS A 1 82 ? -7.910 -6.720 -11.562 1.00 65.75 82 LYS A N 1
ATOM 685 C CA . LYS A 1 82 ? -7.582 -8.010 -12.192 1.00 65.75 82 LYS A CA 1
ATOM 686 C C . LYS A 1 82 ? -7.534 -7.902 -13.724 1.00 65.75 82 LYS A C 1
ATOM 688 O O . LYS A 1 82 ? -6.799 -8.651 -14.361 1.00 65.75 82 LYS A O 1
ATOM 693 N N . ASN A 1 83 ? -8.256 -6.936 -14.296 1.00 71.94 83 ASN A N 1
ATOM 694 C CA . ASN A 1 83 ? -8.379 -6.725 -15.737 1.00 71.94 83 ASN A CA 1
ATOM 695 C C . ASN A 1 83 ? -7.517 -5.564 -16.274 1.00 71.94 83 ASN A C 1
ATOM 697 O O . ASN A 1 83 ? -7.469 -5.351 -17.486 1.00 71.94 83 ASN A O 1
ATOM 701 N N . LEU A 1 84 ? -6.810 -4.816 -15.414 1.00 82.81 84 LEU A N 1
ATOM 702 C CA . LEU A 1 84 ? -5.922 -3.737 -15.854 1.00 82.81 84 LEU A CA 1
ATOM 703 C C . LEU A 1 84 ? -4.606 -4.318 -16.378 1.00 82.81 84 LEU A C 1
ATOM 705 O O . LEU A 1 84 ? -3.709 -4.683 -15.617 1.00 82.81 84 LEU A O 1
ATOM 709 N N . GLU A 1 85 ? -4.468 -4.361 -17.703 1.00 86.56 85 GLU A N 1
ATOM 710 C CA . GLU A 1 85 ? -3.304 -4.954 -18.368 1.00 86.56 85 GLU A CA 1
ATOM 711 C C . GLU A 1 85 ? -1.976 -4.323 -17.917 1.00 86.56 85 GLU A C 1
ATOM 713 O O . GLU A 1 85 ? -0.985 -5.032 -17.734 1.00 86.56 85 GLU A O 1
ATOM 718 N N . PHE A 1 86 ? -1.947 -3.004 -17.691 1.00 88.00 86 PHE A N 1
ATOM 719 C CA . PHE A 1 86 ? -0.737 -2.319 -17.231 1.00 88.00 86 PHE A CA 1
ATOM 720 C C . PHE A 1 86 ? -0.310 -2.772 -15.827 1.00 88.00 86 PHE A C 1
ATOM 722 O O . PHE A 1 86 ? 0.887 -2.923 -15.571 1.00 88.00 86 PHE A O 1
ATOM 729 N N . ALA A 1 87 ? -1.276 -3.014 -14.935 1.00 86.62 87 ALA A N 1
ATOM 730 C CA . ALA A 1 87 ? -1.018 -3.447 -13.569 1.00 86.62 87 ALA A CA 1
ATOM 731 C C . ALA A 1 87 ? -0.508 -4.883 -13.569 1.00 86.62 87 ALA A C 1
ATOM 733 O O . ALA A 1 87 ? 0.534 -5.161 -12.982 1.00 86.62 87 ALA A O 1
ATOM 734 N N . ARG A 1 88 ? -1.161 -5.764 -14.339 1.00 86.56 88 ARG A N 1
ATOM 735 C CA . ARG A 1 88 ? -0.707 -7.143 -14.552 1.00 86.56 88 ARG A CA 1
ATOM 736 C C . ARG A 1 88 ? 0.737 -7.189 -15.057 1.00 86.56 88 ARG A C 1
ATOM 738 O O . ARG A 1 88 ? 1.571 -7.848 -14.444 1.00 86.56 88 ARG A O 1
ATOM 745 N N . LYS A 1 89 ? 1.054 -6.436 -16.120 1.00 89.12 89 LYS A N 1
ATOM 746 C CA . LYS A 1 89 ? 2.421 -6.343 -16.662 1.00 89.12 89 LYS A CA 1
ATOM 747 C C . LYS A 1 89 ? 3.411 -5.827 -15.623 1.00 89.12 89 LYS A C 1
ATOM 749 O O . LYS A 1 89 ? 4.522 -6.336 -15.538 1.00 89.12 89 LYS A O 1
ATOM 754 N N . THR A 1 90 ? 3.024 -4.827 -14.834 1.00 89.88 90 THR A N 1
ATOM 755 C CA . THR A 1 90 ? 3.892 -4.287 -13.783 1.00 89.88 90 THR A CA 1
ATOM 756 C C . THR A 1 90 ? 4.146 -5.327 -12.696 1.00 89.88 90 THR A C 1
ATOM 758 O O . THR A 1 90 ? 5.299 -5.584 -12.367 1.00 89.88 90 THR A O 1
ATOM 761 N N . PHE A 1 91 ? 3.109 -5.984 -12.179 1.00 87.69 91 PHE A N 1
ATOM 762 C CA . PHE A 1 91 ? 3.246 -6.995 -11.131 1.00 87.69 91 PHE A CA 1
ATOM 763 C C . PHE A 1 91 ? 4.091 -8.189 -11.575 1.00 87.69 91 PHE A C 1
ATOM 765 O O . PHE A 1 91 ? 4.995 -8.585 -10.844 1.00 87.69 91 PHE A O 1
ATOM 772 N N . GLU A 1 92 ? 3.877 -8.694 -12.793 1.00 87.62 92 GLU A N 1
ATOM 773 C CA . GLU A 1 92 ? 4.685 -9.775 -13.372 1.00 87.62 92 GLU A CA 1
ATOM 774 C C . GLU A 1 92 ? 6.166 -9.395 -13.456 1.00 87.62 92 GLU A C 1
ATOM 776 O O . GLU A 1 92 ? 7.033 -10.159 -13.041 1.00 87.62 92 GLU A O 1
ATOM 781 N N . ARG A 1 93 ? 6.465 -8.185 -13.941 1.00 88.62 93 ARG A N 1
ATOM 782 C CA . ARG A 1 93 ? 7.840 -7.694 -14.112 1.00 88.62 93 ARG A CA 1
ATOM 783 C C . ARG A 1 93 ? 8.559 -7.431 -12.793 1.00 88.62 93 ARG A C 1
ATOM 785 O O . ARG A 1 93 ? 9.767 -7.616 -12.720 1.00 88.62 93 ARG A O 1
ATOM 792 N N . PHE A 1 94 ? 7.831 -6.983 -11.774 1.00 86.75 94 PHE A N 1
ATOM 793 C CA . PHE A 1 94 ? 8.367 -6.772 -10.428 1.00 86.75 94 PHE A CA 1
ATOM 794 C C . PHE A 1 94 ? 8.342 -8.042 -9.568 1.00 86.75 94 PHE A C 1
ATOM 796 O O . PHE A 1 94 ? 8.730 -7.971 -8.401 1.00 86.75 94 PHE A O 1
ATOM 803 N N . GLY A 1 95 ? 7.873 -9.170 -10.118 1.00 83.50 95 GLY A N 1
ATOM 804 C CA . GLY A 1 95 ? 7.719 -10.436 -9.404 1.00 83.50 95 GLY A CA 1
ATOM 805 C C . GLY A 1 95 ? 6.841 -10.318 -8.158 1.00 83.50 95 GLY A C 1
ATOM 806 O O . GLY A 1 95 ? 7.050 -11.013 -7.164 1.00 83.50 95 GLY A O 1
ATOM 807 N N . ILE A 1 96 ? 5.866 -9.411 -8.194 1.00 81.94 96 ILE A N 1
ATOM 808 C CA . ILE A 1 96 ? 4.850 -9.278 -7.156 1.00 81.94 96 ILE A CA 1
ATOM 809 C C . ILE A 1 96 ? 3.909 -10.462 -7.358 1.00 81.94 96 ILE A C 1
ATOM 811 O O . ILE A 1 96 ? 3.224 -10.538 -8.383 1.00 81.94 96 ILE A O 1
ATOM 815 N N . ALA A 1 97 ? 3.925 -11.417 -6.421 1.00 65.81 97 ALA A N 1
ATOM 816 C CA . ALA A 1 97 ? 3.042 -12.573 -6.479 1.00 65.81 97 ALA A CA 1
ATOM 817 C C . ALA A 1 97 ? 1.609 -12.066 -6.659 1.00 65.81 97 ALA A C 1
ATOM 819 O O . ALA A 1 97 ? 1.179 -11.168 -5.929 1.00 65.81 97 ALA A O 1
ATOM 820 N N . GLN A 1 98 ? 0.912 -12.597 -7.674 1.00 54.12 98 GLN A N 1
ATOM 821 C CA . GLN A 1 98 ? -0.472 -12.229 -7.961 1.00 54.12 98 GLN A CA 1
ATOM 822 C C . GLN A 1 98 ? -1.263 -12.202 -6.653 1.00 54.12 98 GLN A C 1
ATOM 824 O O . GLN A 1 98 ? -1.098 -13.091 -5.819 1.00 54.12 98 GLN A O 1
ATOM 829 N N . LEU A 1 99 ? -2.059 -11.142 -6.492 1.00 53.31 99 LEU A N 1
ATOM 830 C CA . LEU A 1 99 ? -2.891 -10.796 -5.340 1.00 53.31 99 LEU A CA 1
ATOM 8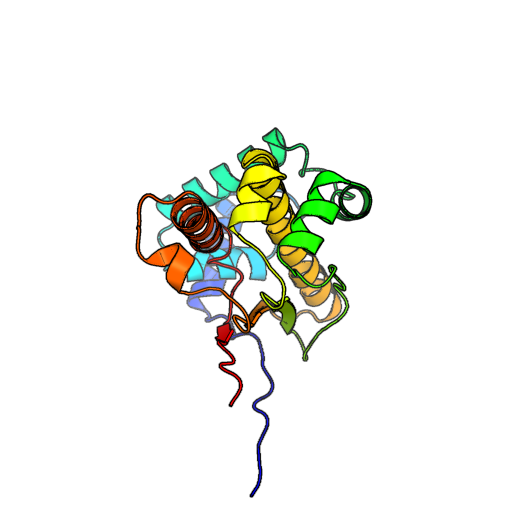31 C C . LEU A 1 99 ? -3.854 -11.939 -4.954 1.00 53.31 99 LEU A C 1
ATOM 833 O O . LEU A 1 99 ? -5.065 -11.826 -5.133 1.00 53.31 99 LEU A O 1
ATOM 837 N N . ASN A 1 100 ? -3.341 -13.044 -4.419 1.00 53.94 100 ASN A N 1
ATOM 838 C CA . ASN A 1 100 ? -4.134 -14.034 -3.710 1.00 53.94 100 ASN A CA 1
ATOM 839 C C . ASN A 1 100 ? -4.363 -13.465 -2.318 1.00 53.94 100 ASN A C 1
ATOM 841 O O . ASN A 1 100 ? -3.632 -13.753 -1.372 1.00 53.94 100 ASN A O 1
ATOM 845 N N . ILE A 1 101 ? -5.379 -12.605 -2.250 1.00 58.34 101 ILE A N 1
ATOM 846 C CA . ILE A 1 101 ? -5.867 -11.942 -1.038 1.00 58.34 101 ILE A CA 1
ATOM 847 C C . ILE A 1 101 ? -6.178 -12.975 0.063 1.00 58.34 101 ILE A C 1
ATOM 849 O O . ILE A 1 101 ? -6.166 -12.621 1.229 1.00 58.34 101 ILE A O 1
ATOM 853 N N . ASP A 1 102 ? -6.345 -14.253 -0.287 1.00 59.75 102 ASP A N 1
ATOM 854 C CA . ASP A 1 102 ? -6.749 -15.346 0.603 1.00 59.75 102 ASP A CA 1
ATOM 855 C C . ASP A 1 102 ? -5.602 -15.980 1.420 1.00 59.75 102 ASP A C 1
ATOM 857 O O . ASP A 1 102 ? -5.837 -16.875 2.236 1.00 59.75 102 ASP A O 1
ATOM 861 N N . HIS A 1 103 ? -4.348 -15.554 1.234 1.00 74.19 103 HIS A N 1
ATOM 862 C CA . HIS A 1 103 ? -3.220 -16.080 2.010 1.00 74.19 103 HIS A CA 1
ATOM 863 C C . HIS A 1 103 ? -3.028 -15.320 3.327 1.00 74.19 103 HIS A C 1
ATOM 865 O O . HIS A 1 103 ? -2.339 -14.300 3.391 1.00 74.19 103 HIS A O 1
ATOM 871 N N . TYR A 1 104 ? -3.589 -15.877 4.402 1.00 80.00 104 TYR A N 1
ATOM 872 C CA . TYR A 1 104 ? -3.444 -15.358 5.760 1.00 80.00 104 TYR A CA 1
ATOM 873 C C . TYR A 1 104 ? -2.661 -16.306 6.673 1.00 80.00 104 TYR A C 1
ATOM 875 O O . TYR A 1 104 ? -2.852 -17.522 6.658 1.00 80.00 104 TYR A O 1
ATOM 883 N N . SER A 1 105 ? -1.840 -15.726 7.544 1.00 83.00 105 SER A N 1
ATOM 884 C CA . SER A 1 105 ? -1.391 -16.340 8.793 1.00 83.00 105 SER A CA 1
ATOM 885 C C . SER A 1 105 ? -2.170 -15.688 9.933 1.00 83.00 105 SER A C 1
ATOM 887 O O . SER A 1 105 ? -1.864 -14.561 10.315 1.00 83.00 105 SER A O 1
ATOM 889 N N . ASP A 1 106 ? -3.182 -16.378 10.465 1.00 86.44 106 ASP A N 1
ATOM 890 C CA . ASP A 1 106 ? -4.130 -15.814 11.440 1.00 86.44 106 ASP A CA 1
ATOM 891 C C . ASP A 1 106 ? -4.818 -14.548 10.881 1.00 86.44 106 ASP A C 1
ATOM 893 O O . ASP A 1 106 ? -5.519 -14.629 9.869 1.00 86.44 106 ASP A O 1
ATOM 897 N N . ASN A 1 107 ? -4.571 -13.378 11.474 1.00 89.00 107 ASN A N 1
ATOM 898 C CA . ASN A 1 107 ? -5.088 -12.085 11.021 1.00 89.00 107 ASN A CA 1
ATOM 899 C C . ASN A 1 107 ? -4.078 -11.267 10.194 1.00 89.00 107 ASN A C 1
ATOM 901 O O . ASN A 1 107 ? -4.248 -10.060 10.020 1.00 89.00 107 ASN A O 1
ATOM 905 N N . VAL A 1 108 ? -3.019 -11.900 9.688 1.00 87.31 108 VAL A N 1
ATOM 906 C CA . VAL A 1 108 ? -1.992 -11.246 8.867 1.00 87.31 108 VAL A CA 1
ATOM 907 C C . VAL A 1 108 ? -2.080 -11.741 7.428 1.00 87.31 108 VAL A C 1
ATOM 909 O O . VAL A 1 108 ? -1.789 -12.906 7.165 1.00 87.31 108 VAL A O 1
ATOM 912 N N . ALA A 1 109 ? -2.441 -10.863 6.493 1.00 86.06 109 ALA A N 1
ATOM 913 C CA . ALA A 1 109 ? -2.359 -11.148 5.062 1.00 86.06 109 ALA A CA 1
ATOM 914 C C . ALA A 1 109 ? -0.890 -11.119 4.615 1.00 86.06 109 ALA A C 1
ATOM 916 O O . ALA A 1 109 ? -0.168 -10.168 4.923 1.00 86.06 109 ALA A O 1
ATOM 917 N N . VAL A 1 110 ? -0.433 -12.147 3.901 1.00 81.81 110 VAL A N 1
ATOM 918 C CA . VAL A 1 110 ? 0.976 -12.288 3.505 1.00 81.81 110 VAL A CA 1
ATOM 919 C C . VAL A 1 110 ? 1.140 -12.049 2.010 1.00 81.81 110 VAL A C 1
ATOM 921 O O . VAL A 1 110 ? 0.617 -12.793 1.185 1.00 81.81 110 VAL A O 1
ATOM 924 N N . PHE A 1 111 ? 1.945 -11.047 1.668 1.00 81.31 111 PHE A N 1
ATOM 925 C CA . PHE A 1 111 ? 2.317 -10.708 0.300 1.00 81.31 111 PHE A CA 1
ATOM 926 C C . PHE A 1 111 ? 3.808 -10.930 0.080 1.00 81.31 111 PHE A C 1
ATOM 928 O O . PHE A 1 111 ? 4.632 -10.623 0.940 1.00 81.31 111 PHE A O 1
ATOM 935 N N . VAL A 1 112 ? 4.159 -11.457 -1.092 1.00 82.25 112 VAL A N 1
ATOM 936 C CA . VAL A 1 112 ? 5.544 -11.766 -1.453 1.00 82.25 112 VAL A CA 1
ATOM 937 C C . VAL A 1 112 ? 5.889 -11.076 -2.764 1.00 82.25 112 VAL A C 1
ATOM 939 O O . VAL A 1 112 ? 5.194 -11.248 -3.765 1.00 82.25 112 VAL A O 1
ATOM 942 N N . GLN A 1 113 ? 6.987 -10.329 -2.766 1.00 85.44 113 GLN A N 1
ATOM 943 C CA . GLN A 1 113 ? 7.602 -9.777 -3.965 1.00 85.44 113 GLN A CA 1
ATOM 944 C C . GLN A 1 113 ? 8.971 -10.427 -4.145 1.00 85.44 113 GLN A C 1
ATOM 946 O O . GLN A 1 113 ? 9.855 -10.251 -3.308 1.00 85.44 113 GLN A O 1
ATOM 951 N N . ARG A 1 114 ? 9.128 -11.197 -5.223 1.00 86.50 114 ARG A N 1
ATOM 952 C CA . ARG A 1 114 ? 10.363 -11.912 -5.554 1.00 86.50 114 ARG A CA 1
ATOM 953 C C . ARG A 1 114 ? 11.079 -11.206 -6.688 1.00 86.50 114 ARG A C 1
ATOM 955 O O . ARG A 1 114 ? 10.547 -11.094 -7.783 1.00 86.50 114 ARG A O 1
ATOM 962 N N . MET A 1 115 ? 12.310 -10.783 -6.447 1.00 84.38 115 MET A N 1
ATOM 963 C CA . MET A 1 115 ? 13.135 -10.113 -7.453 1.00 84.38 115 MET A CA 1
ATOM 964 C C . MET A 1 115 ? 13.907 -11.094 -8.341 1.00 84.38 115 MET A C 1
ATOM 966 O O . MET A 1 115 ? 14.618 -10.671 -9.254 1.00 84.38 115 MET A O 1
ATOM 970 N N . LYS A 1 116 ? 13.746 -12.403 -8.114 1.00 81.62 116 LYS A N 1
ATOM 971 C CA . LYS A 1 116 ? 14.353 -13.448 -8.933 1.00 81.62 116 LYS A CA 1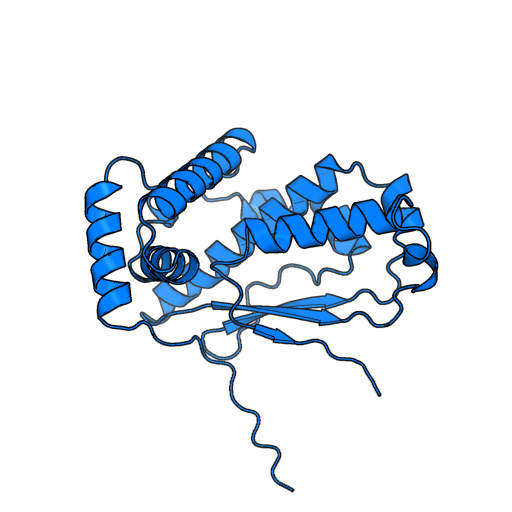
ATOM 972 C C . LYS A 1 116 ? 13.845 -13.332 -10.369 1.00 81.62 116 LYS A C 1
ATOM 974 O O . LYS A 1 116 ? 12.656 -13.507 -10.624 1.00 81.62 116 LYS A O 1
ATOM 979 N N . ASN A 1 117 ? 14.770 -13.075 -11.295 1.00 80.00 117 ASN A N 1
ATOM 980 C CA . ASN A 1 117 ? 14.532 -12.782 -12.718 1.00 80.00 117 ASN A CA 1
ATOM 981 C C . ASN A 1 117 ? 13.990 -11.373 -13.036 1.00 80.00 117 ASN A C 1
ATOM 983 O O . ASN A 1 117 ? 13.650 -11.105 -14.187 1.00 80.00 117 ASN A O 1
ATOM 987 N N . SER A 1 118 ? 13.939 -10.458 -12.065 1.00 84.56 118 SER A N 1
ATOM 988 C CA . SER A 1 118 ? 13.563 -9.063 -12.312 1.00 84.56 118 SER A CA 1
ATOM 989 C C . SER A 1 118 ? 14.750 -8.273 -12.872 1.00 84.56 118 SER A C 1
ATOM 991 O O . SER A 1 118 ? 15.719 -8.004 -12.162 1.00 84.56 118 SER A O 1
ATOM 993 N N . ASP A 1 119 ? 14.662 -7.843 -14.133 1.00 87.81 119 ASP A N 1
ATOM 994 C CA . ASP A 1 119 ? 15.639 -6.940 -14.755 1.00 87.81 119 ASP A CA 1
ATOM 995 C C . ASP A 1 119 ? 15.154 -5.484 -14.665 1.00 87.81 119 ASP A C 1
ATOM 997 O O . ASP A 1 119 ? 14.277 -5.036 -15.413 1.00 87.81 119 ASP A O 1
ATOM 1001 N N . LEU A 1 120 ? 15.746 -4.711 -13.748 1.00 87.75 120 LEU A N 1
ATOM 1002 C CA . LEU A 1 120 ? 15.391 -3.303 -13.558 1.00 87.75 120 LEU A CA 1
ATOM 1003 C C . LEU A 1 120 ? 15.702 -2.442 -14.788 1.00 87.75 120 LEU A C 1
ATOM 1005 O O . LEU A 1 120 ? 14.977 -1.481 -15.058 1.00 87.75 120 LEU A O 1
ATOM 1009 N N . LYS A 1 121 ? 16.753 -2.758 -15.555 1.00 88.69 121 LYS A N 1
ATOM 1010 C CA . LYS A 1 121 ? 17.067 -2.028 -16.790 1.00 88.69 121 LYS A CA 1
ATOM 1011 C C . LYS A 1 121 ? 15.988 -2.280 -17.826 1.00 88.69 121 LYS A C 1
ATOM 1013 O O . LYS A 1 121 ? 15.543 -1.326 -18.462 1.00 88.69 121 LYS A O 1
ATOM 1018 N N . GLU A 1 122 ? 15.552 -3.523 -17.987 1.00 89.44 122 GLU A N 1
ATOM 1019 C CA . GLU A 1 122 ? 14.462 -3.851 -18.901 1.00 89.44 122 GLU A CA 1
ATOM 1020 C C . GLU A 1 122 ? 13.154 -3.181 -18.472 1.00 89.44 122 GLU A C 1
ATOM 1022 O O . GLU A 1 122 ? 12.515 -2.527 -19.295 1.00 89.44 122 GLU A O 1
ATOM 1027 N N . ILE A 1 123 ? 12.806 -3.235 -17.181 1.00 90.12 123 ILE A N 1
ATOM 1028 C CA . ILE A 1 123 ? 11.623 -2.556 -16.633 1.00 90.12 123 ILE A CA 1
ATOM 1029 C C . ILE A 1 123 ? 11.612 -1.078 -17.026 1.00 90.12 123 ILE A C 1
ATOM 1031 O O . ILE A 1 123 ? 10.612 -0.595 -17.552 1.00 90.12 123 ILE A O 1
ATOM 1035 N N . THR A 1 124 ? 12.731 -0.366 -16.841 1.00 89.62 124 THR A N 1
ATOM 1036 C CA . THR A 1 124 ? 12.810 1.065 -17.188 1.00 89.62 124 THR A CA 1
ATOM 1037 C C . THR A 1 124 ? 12.685 1.360 -18.685 1.00 89.62 124 THR A C 1
ATOM 1039 O O . THR A 1 124 ? 12.437 2.507 -19.047 1.00 89.62 124 THR A O 1
ATOM 1042 N N . LYS A 1 125 ? 12.858 0.358 -19.557 1.00 90.19 125 LYS A N 1
ATOM 1043 C CA . LYS A 1 125 ? 12.678 0.490 -21.011 1.00 90.19 125 LYS A CA 1
ATOM 1044 C C . LYS A 1 125 ? 11.246 0.201 -21.451 1.00 90.19 125 LYS A C 1
ATOM 1046 O O . LYS A 1 125 ? 10.787 0.799 -22.417 1.00 90.19 125 LYS A O 1
ATOM 1051 N N . VAL A 1 126 ? 10.572 -0.739 -20.788 1.00 91.25 126 VAL A N 1
ATOM 1052 C CA . VAL A 1 126 ? 9.291 -1.299 -21.256 1.00 91.25 126 VAL A CA 1
ATOM 1053 C C . VAL A 1 126 ? 8.075 -0.779 -20.493 1.00 91.25 126 VAL A C 1
ATOM 1055 O O . VAL A 1 126 ? 6.969 -0.829 -21.028 1.00 91.25 126 VAL A O 1
ATOM 1058 N N . LEU A 1 127 ? 8.252 -0.282 -19.264 1.00 92.12 127 LEU A N 1
ATOM 1059 C CA . LEU A 1 127 ? 7.164 0.246 -18.444 1.00 92.12 127 LEU A CA 1
ATOM 1060 C C . LEU A 1 127 ? 7.287 1.763 -18.256 1.00 92.12 127 LEU A C 1
ATOM 1062 O O . LEU A 1 127 ? 8.287 2.242 -17.715 1.00 92.12 127 LEU A O 1
ATOM 1066 N N . PRO A 1 128 ? 6.245 2.532 -18.620 1.00 91.88 128 PRO A N 1
ATOM 1067 C CA . PRO A 1 128 ? 6.108 3.910 -18.176 1.00 91.88 128 PRO A CA 1
ATOM 1068 C C . PRO A 1 128 ? 6.144 4.002 -16.647 1.00 91.88 128 PRO A C 1
ATOM 1070 O O . PRO A 1 128 ? 5.498 3.215 -15.953 1.00 91.88 128 PRO A O 1
ATOM 1073 N N . LEU A 1 129 ? 6.835 5.010 -16.106 1.00 88.50 129 LEU A N 1
ATOM 1074 C CA . LEU A 1 129 ? 6.878 5.233 -14.653 1.00 88.50 129 LEU A CA 1
ATOM 1075 C C . LEU A 1 129 ? 5.486 5.478 -14.057 1.00 88.50 129 LEU A C 1
ATOM 1077 O O . LEU A 1 129 ? 5.230 5.068 -12.929 1.00 88.50 129 LEU A O 1
ATOM 1081 N N . SER A 1 130 ? 4.571 6.083 -14.820 1.00 89.06 130 SER A N 1
ATOM 1082 C CA . SER A 1 130 ? 3.173 6.243 -14.409 1.00 89.06 130 SER A CA 1
ATOM 1083 C C . SER A 1 130 ? 2.497 4.898 -14.138 1.00 89.06 130 SER A C 1
ATOM 1085 O O . SER A 1 130 ? 1.786 4.770 -13.146 1.00 89.06 130 SER A O 1
ATOM 1087 N N . TYR A 1 131 ? 2.769 3.869 -14.948 1.00 90.44 131 TYR A N 1
ATOM 1088 C CA . TYR A 1 131 ? 2.215 2.529 -14.737 1.00 90.44 131 TYR A CA 1
ATOM 1089 C C . TYR A 1 131 ? 2.770 1.899 -13.467 1.00 90.44 131 TYR A C 1
ATOM 1091 O O . TYR A 1 131 ? 2.012 1.284 -12.720 1.00 90.44 131 TYR A O 1
ATOM 1099 N N . VAL A 1 132 ? 4.058 2.111 -13.178 1.00 89.50 132 VAL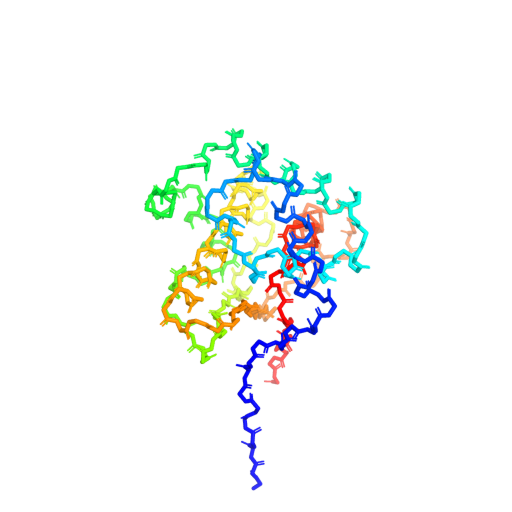 A N 1
ATOM 1100 C CA . VAL A 1 132 ? 4.664 1.677 -11.915 1.00 89.50 132 VAL A CA 1
ATOM 1101 C C . VAL A 1 132 ? 3.942 2.335 -10.741 1.00 89.50 132 VAL A C 1
ATOM 1103 O O . VAL A 1 132 ? 3.413 1.623 -9.892 1.00 89.50 132 VAL A O 1
ATOM 1106 N N . CYS A 1 133 ? 3.825 3.666 -10.730 1.00 87.62 133 CYS A N 1
ATOM 1107 C CA . CYS A 1 133 ? 3.122 4.387 -9.667 1.00 87.62 133 CYS A CA 1
ATOM 1108 C C . CYS A 1 133 ? 1.688 3.872 -9.480 1.00 87.62 133 CYS A C 1
ATOM 1110 O O . CYS A 1 133 ? 1.330 3.458 -8.380 1.00 87.62 133 CYS A O 1
ATOM 1112 N N . HIS A 1 134 ? 0.891 3.823 -10.552 1.00 87.50 134 HIS A N 1
ATOM 1113 C CA . HIS A 1 134 ? -0.509 3.389 -10.494 1.00 87.50 134 HIS A CA 1
ATOM 1114 C C . HIS A 1 134 ? -0.657 1.959 -9.972 1.00 87.50 134 HIS A C 1
ATOM 1116 O O . HIS A 1 134 ? -1.602 1.671 -9.241 1.00 87.50 134 HIS A O 1
ATOM 1122 N N . SER A 1 135 ? 0.268 1.068 -10.334 1.00 87.62 135 SER A N 1
ATOM 1123 C CA . SER A 1 135 ? 0.233 -0.329 -9.900 1.00 87.62 135 SER A CA 1
ATOM 1124 C C . SER A 1 135 ? 0.544 -0.470 -8.412 1.00 87.62 135 SER A C 1
ATOM 1126 O O . SER A 1 135 ? -0.092 -1.273 -7.738 1.00 87.62 135 SER A O 1
ATOM 1128 N N . TYR A 1 136 ? 1.472 0.322 -7.867 1.00 87.00 136 TYR A N 1
ATOM 1129 C CA . TYR A 1 136 ? 1.732 0.314 -6.423 1.00 87.00 136 TYR A CA 1
ATOM 1130 C C . TYR A 1 136 ? 0.612 0.989 -5.622 1.00 87.00 136 TYR A C 1
ATOM 1132 O O . TYR A 1 136 ? 0.251 0.482 -4.566 1.00 87.00 136 TYR A O 1
ATOM 1140 N N . PHE A 1 137 ? -0.000 2.062 -6.128 1.00 85.69 137 PHE A N 1
ATOM 1141 C CA . PHE A 1 137 ? -1.229 2.602 -5.527 1.00 85.69 137 PHE A CA 1
ATOM 1142 C C . PHE A 1 137 ? -2.343 1.559 -5.489 1.00 85.69 137 PHE A C 1
ATOM 1144 O O . PHE A 1 137 ? -3.034 1.394 -4.493 1.00 85.69 137 PHE A O 1
ATOM 1151 N N . LEU A 1 138 ? -2.484 0.793 -6.562 1.00 85.62 138 LEU A N 1
ATOM 1152 C CA . LEU A 1 138 ? -3.452 -0.283 -6.609 1.00 85.62 138 LEU A CA 1
ATOM 1153 C C . LEU A 1 138 ? -3.122 -1.432 -5.639 1.00 85.62 138 LEU A C 1
ATOM 1155 O O . LEU A 1 138 ? -4.012 -2.019 -5.022 1.00 85.62 138 LEU A O 1
ATOM 1159 N N . LEU A 1 139 ? -1.842 -1.762 -5.484 1.00 85.00 139 LEU A N 1
ATOM 1160 C CA . LEU A 1 139 ? -1.399 -2.731 -4.486 1.00 85.00 139 LEU A CA 1
ATOM 1161 C C . LEU A 1 139 ? -1.793 -2.282 -3.069 1.00 85.00 139 LEU A C 1
ATOM 1163 O O . LEU A 1 139 ? -2.261 -3.104 -2.283 1.00 85.00 139 LEU A O 1
ATOM 1167 N N . HIS A 1 140 ? -1.672 -0.984 -2.773 1.00 85.62 140 HIS A N 1
ATOM 1168 C CA . HIS A 1 140 ? -2.114 -0.393 -1.507 1.00 85.62 140 HIS A CA 1
ATOM 1169 C C . HIS A 1 140 ? -3.616 -0.570 -1.267 1.00 85.62 140 HIS A C 1
ATOM 1171 O O . HIS A 1 140 ? -4.002 -1.079 -0.215 1.00 85.62 140 HIS A O 1
ATOM 1177 N N . GLU A 1 141 ? -4.453 -0.276 -2.264 1.00 84.19 141 GLU A N 1
ATOM 1178 C CA . GLU A 1 141 ? -5.899 -0.525 -2.173 1.00 84.19 141 GLU A CA 1
ATOM 1179 C C . GLU A 1 141 ? -6.190 -1.994 -1.848 1.00 84.19 141 GLU A C 1
ATOM 1181 O O . GLU A 1 141 ? -7.005 -2.316 -0.980 1.00 84.19 141 GLU A O 1
ATOM 1186 N N . CYS A 1 142 ? -5.494 -2.924 -2.510 1.00 83.06 142 CYS A N 1
ATOM 1187 C CA . CYS A 1 142 ? -5.681 -4.353 -2.267 1.00 83.06 142 CYS A CA 1
ATOM 1188 C C . CYS A 1 142 ? -5.319 -4.765 -0.838 1.00 83.06 142 CYS A C 1
ATOM 1190 O O . CYS A 1 142 ? -5.995 -5.623 -0.268 1.00 83.06 142 CYS A O 1
ATOM 1192 N N . PHE A 1 143 ? -4.299 -4.147 -0.245 1.00 86.06 143 PHE A N 1
ATOM 1193 C CA . PHE A 1 143 ? -3.933 -4.381 1.150 1.00 86.06 143 PHE A CA 1
ATOM 1194 C C . PHE A 1 143 ? -5.019 -3.889 2.096 1.00 86.06 143 PHE A C 1
ATOM 1196 O O . PHE A 1 143 ? -5.431 -4.638 2.981 1.00 86.06 143 PHE A O 1
ATOM 1203 N N . GLN A 1 144 ? -5.529 -2.675 1.878 1.00 85.81 144 GLN A N 1
ATOM 1204 C CA . GLN A 1 144 ? -6.608 -2.119 2.693 1.00 85.81 144 GLN A CA 1
ATOM 1205 C C . GLN A 1 144 ? -7.851 -3.011 2.657 1.00 85.81 144 GLN A C 1
ATOM 1207 O O . GLN A 1 144 ? -8.413 -3.323 3.708 1.00 85.81 144 GLN A O 1
ATOM 1212 N N . LYS A 1 145 ? -8.229 -3.524 1.479 1.00 84.00 145 LYS A N 1
ATOM 1213 C CA . LYS A 1 145 ? -9.350 -4.465 1.368 1.00 84.00 145 LYS A CA 1
ATOM 1214 C C . LYS A 1 145 ? -9.090 -5.773 2.108 1.00 84.00 145 LYS A C 1
ATOM 1216 O O . LYS A 1 145 ? -9.958 -6.219 2.853 1.00 84.00 145 LYS A O 1
ATOM 1221 N N . ALA A 1 146 ? -7.915 -6.377 1.921 1.00 85.00 146 ALA A N 1
ATOM 1222 C CA . ALA A 1 146 ? -7.550 -7.628 2.587 1.00 85.00 146 ALA A CA 1
ATOM 1223 C C . ALA A 1 146 ? -7.639 -7.493 4.116 1.00 85.00 146 ALA A C 1
ATOM 1225 O O . ALA A 1 146 ? -8.167 -8.368 4.804 1.00 85.00 146 ALA A O 1
ATOM 1226 N N . ILE A 1 147 ? -7.161 -6.367 4.647 1.00 88.06 147 ILE A N 1
ATOM 1227 C CA . ILE A 1 147 ? -7.246 -6.044 6.070 1.00 88.06 147 ILE A CA 1
ATOM 1228 C C . ILE A 1 147 ? -8.707 -5.862 6.483 1.00 88.06 147 ILE A C 1
ATOM 1230 O O . ILE A 1 147 ? -9.170 -6.539 7.399 1.00 88.06 147 ILE A O 1
ATOM 1234 N N . ARG A 1 148 ? -9.455 -4.998 5.789 1.00 88.69 148 ARG A N 1
ATOM 1235 C CA . ARG A 1 148 ? -10.846 -4.673 6.128 1.00 88.69 148 ARG A CA 1
ATOM 1236 C C . ARG A 1 148 ? -11.746 -5.902 6.112 1.00 88.69 148 ARG A C 1
ATOM 1238 O O . ARG A 1 148 ? -12.531 -6.089 7.037 1.00 88.69 148 ARG A O 1
ATOM 1245 N N . GLN A 1 149 ? -11.622 -6.743 5.091 1.00 87.62 149 GLN A N 1
ATOM 1246 C CA . GLN A 1 149 ? -12.381 -7.983 4.988 1.00 87.62 149 GLN A CA 1
ATOM 1247 C C . GLN A 1 149 ? -12.100 -8.890 6.191 1.00 87.62 149 GLN A C 1
ATOM 1249 O O . GLN A 1 149 ? -13.032 -9.354 6.843 1.00 87.62 149 GLN A O 1
ATOM 1254 N N . LYS A 1 150 ? -10.825 -9.065 6.557 1.00 90.44 150 LYS A N 1
ATOM 1255 C CA . LYS A 1 150 ? -10.445 -9.904 7.696 1.00 90.44 150 LYS A CA 1
ATOM 1256 C C . LYS A 1 150 ? -10.923 -9.347 9.039 1.00 90.44 150 LYS A C 1
ATOM 1258 O O . LYS A 1 150 ? -11.310 -10.107 9.928 1.00 90.44 150 LYS A O 1
ATOM 1263 N N . GLU A 1 151 ? -10.920 -8.026 9.192 1.00 92.19 151 GLU A N 1
ATOM 1264 C CA . GLU A 1 151 ? -11.449 -7.342 10.377 1.00 92.19 151 GLU A CA 1
ATOM 1265 C C . GLU A 1 151 ? -12.957 -7.533 10.521 1.00 92.19 151 GLU A C 1
ATOM 1267 O O . GLU A 1 151 ? -13.430 -7.788 11.626 1.00 92.19 151 GLU A O 1
ATOM 1272 N N . LEU A 1 152 ? -13.703 -7.456 9.415 1.00 91.12 152 LEU A N 1
ATOM 1273 C CA . LEU A 1 152 ? -15.143 -7.719 9.399 1.00 91.12 152 LEU A CA 1
ATOM 1274 C C . LEU A 1 152 ? -15.457 -9.186 9.717 1.00 91.12 152 LEU A C 1
ATOM 1276 O O . LEU A 1 152 ? -16.375 -9.459 10.484 1.00 91.12 152 LEU A O 1
ATOM 1280 N N . GLU A 1 153 ? -14.678 -10.121 9.171 1.00 91.50 153 GLU A N 1
ATOM 1281 C CA . GLU A 1 153 ? -14.848 -11.558 9.413 1.00 91.50 153 GLU A CA 1
ATOM 1282 C C . GLU A 1 153 ? -14.552 -11.958 10.865 1.00 91.50 153 GLU A C 1
ATOM 1284 O O . GLU A 1 153 ? -15.226 -12.823 11.422 1.00 91.50 153 GLU A O 1
ATOM 1289 N N . THR A 1 154 ? -13.523 -11.367 11.481 1.00 91.88 154 THR A N 1
ATOM 1290 C CA . THR A 1 154 ? -13.003 -11.834 12.780 1.00 91.88 154 THR A CA 1
ATOM 1291 C C . THR A 1 154 ? -13.344 -10.931 13.960 1.00 91.88 154 THR A C 1
ATOM 1293 O O . THR A 1 154 ? -13.182 -11.352 15.108 1.00 91.88 154 THR A O 1
ATOM 1296 N N . GLY A 1 155 ? -13.762 -9.687 13.709 1.00 91.56 155 GLY A N 1
ATOM 1297 C CA . GLY A 1 155 ? -13.959 -8.661 14.737 1.00 91.56 155 GLY A CA 1
ATOM 1298 C C . GLY A 1 155 ? -12.671 -8.255 15.466 1.00 91.56 155 GLY A C 1
ATOM 1299 O O . GLY A 1 155 ? -12.729 -7.635 16.526 1.00 91.56 155 GLY A O 1
ATOM 1300 N N . LYS A 1 156 ? -11.501 -8.632 14.940 1.00 91.56 156 LYS A N 1
ATOM 1301 C CA . LYS A 1 156 ? -10.183 -8.413 15.548 1.00 91.56 156 LYS A CA 1
ATOM 1302 C C . LYS A 1 156 ? -9.288 -7.618 14.594 1.00 91.56 156 LYS A C 1
ATOM 1304 O O . LYS A 1 156 ? -9.498 -7.704 13.385 1.00 91.56 156 LYS A O 1
ATOM 1309 N N . PRO A 1 157 ? -8.261 -6.910 15.104 1.00 91.62 157 PRO A N 1
ATOM 1310 C CA . PRO A 1 157 ? -7.293 -6.225 14.255 1.00 91.62 157 PRO A CA 1
ATOM 1311 C C . PRO A 1 157 ? -6.678 -7.176 13.229 1.00 91.62 157 PRO A C 1
ATOM 1313 O O . PRO A 1 157 ? -6.372 -8.325 13.566 1.00 91.62 157 PRO A O 1
ATOM 1316 N N . ALA A 1 158 ? -6.470 -6.680 12.011 1.00 90.88 158 ALA A N 1
ATOM 1317 C CA . ALA A 1 158 ? -5.728 -7.364 10.961 1.00 90.88 158 ALA A CA 1
ATOM 1318 C C . ALA A 1 158 ? -4.590 -6.485 10.429 1.00 90.88 158 ALA A C 1
ATOM 1320 O O . ALA A 1 158 ? -4.542 -5.274 10.669 1.00 90.88 158 ALA A O 1
ATOM 1321 N N . SER A 1 159 ? -3.646 -7.102 9.724 1.00 87.69 159 SER A N 1
ATOM 1322 C CA . SER A 1 159 ? -2.537 -6.380 9.104 1.00 87.69 159 SER A CA 1
ATOM 1323 C C . SER A 1 159 ? -1.990 -7.073 7.864 1.00 87.69 159 SER A C 1
ATOM 1325 O O . SER A 1 159 ? -2.412 -8.175 7.509 1.00 87.69 159 SER A O 1
ATOM 1327 N N . VAL A 1 160 ? -1.050 -6.404 7.193 1.00 85.62 160 VAL A N 1
ATOM 1328 C CA . VAL A 1 160 ? -0.343 -6.937 6.031 1.00 85.62 160 VAL A CA 1
ATOM 1329 C C . VAL A 1 160 ? 1.140 -7.110 6.343 1.00 85.62 160 VAL A C 1
ATOM 1331 O O . VAL A 1 160 ? 1.806 -6.247 6.924 1.00 85.62 160 VAL A O 1
ATOM 1334 N N . ALA A 1 161 ? 1.653 -8.256 5.920 1.00 82.25 161 ALA A N 1
ATOM 1335 C CA . ALA A 1 161 ? 3.057 -8.597 5.879 1.00 82.25 161 ALA A CA 1
ATOM 1336 C C . ALA A 1 161 ? 3.555 -8.572 4.440 1.00 82.25 161 ALA A C 1
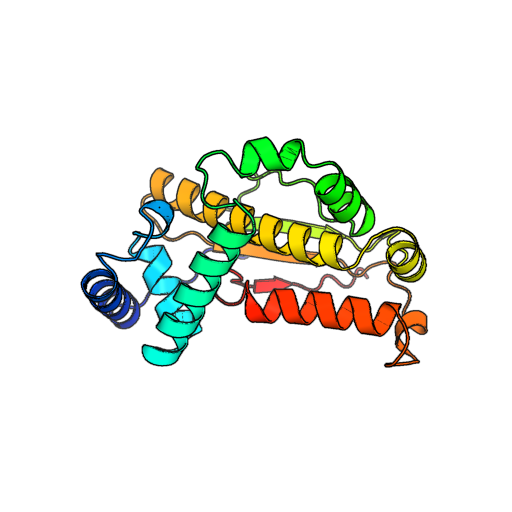ATOM 1338 O O . ALA A 1 161 ? 2.965 -9.216 3.573 1.00 82.25 161 ALA A O 1
ATOM 1339 N N . VAL A 1 162 ? 4.670 -7.885 4.200 1.00 81.25 162 VAL A N 1
ATOM 1340 C CA . VAL A 1 162 ? 5.316 -7.864 2.886 1.00 81.25 162 VAL A CA 1
ATOM 1341 C C . VAL A 1 162 ? 6.693 -8.494 3.008 1.00 81.25 162 VAL A C 1
ATOM 1343 O O . VAL A 1 162 ? 7.563 -8.009 3.734 1.00 81.25 162 VAL A O 1
ATOM 1346 N N . ILE A 1 163 ? 6.883 -9.594 2.289 1.00 80.44 163 ILE A N 1
ATOM 1347 C CA . ILE A 1 163 ? 8.152 -10.300 2.180 1.00 80.44 163 ILE A CA 1
ATOM 1348 C C . ILE A 1 163 ? 8.807 -9.855 0.878 1.00 80.44 163 ILE A C 1
ATOM 1350 O O . ILE A 1 163 ? 8.304 -10.142 -0.211 1.00 80.44 163 ILE A O 1
ATOM 1354 N N . LEU A 1 164 ? 9.924 -9.141 1.005 1.00 83.44 164 LEU A N 1
ATOM 1355 C CA . LEU A 1 164 ? 10.757 -8.745 -0.126 1.00 83.44 164 LEU A CA 1
ATOM 1356 C C . LEU A 1 164 ? 11.903 -9.746 -0.251 1.00 83.44 164 LEU A C 1
ATOM 1358 O O . LEU A 1 164 ? 12.885 -9.685 0.491 1.00 83.44 164 LEU A O 1
ATOM 1362 N N . ASP A 1 165 ? 11.759 -10.666 -1.194 1.00 84.94 165 ASP A N 1
ATOM 1363 C CA . ASP A 1 165 ? 12.813 -11.585 -1.596 1.00 84.94 165 ASP A CA 1
ATOM 1364 C C . ASP A 1 165 ? 13.660 -10.900 -2.674 1.00 84.94 165 ASP A C 1
ATOM 1366 O O . ASP A 1 165 ? 13.215 -10.669 -3.800 1.00 84.94 165 ASP A O 1
ATOM 1370 N N . LEU A 1 166 ? 14.875 -10.512 -2.290 1.00 85.00 166 LEU A N 1
ATOM 1371 C CA . LEU A 1 166 ? 15.807 -9.770 -3.139 1.00 85.00 166 LEU A CA 1
ATOM 1372 C C . LEU A 1 166 ? 16.792 -10.689 -3.881 1.00 85.00 166 LEU A C 1
ATOM 1374 O O . LEU A 1 166 ? 17.735 -10.184 -4.497 1.00 85.00 166 LEU A O 1
ATOM 1378 N N . GLU A 1 167 ? 16.612 -12.014 -3.819 1.00 85.19 167 GLU A N 1
ATOM 1379 C CA . GLU A 1 167 ? 17.442 -12.967 -4.557 1.00 85.19 167 GLU A CA 1
ATOM 1380 C C . GLU A 1 167 ? 17.432 -12.632 -6.060 1.00 85.19 167 GLU A C 1
ATOM 1382 O O . GLU A 1 167 ? 16.389 -12.361 -6.653 1.00 85.19 167 GLU A O 1
ATOM 1387 N N . GLY A 1 168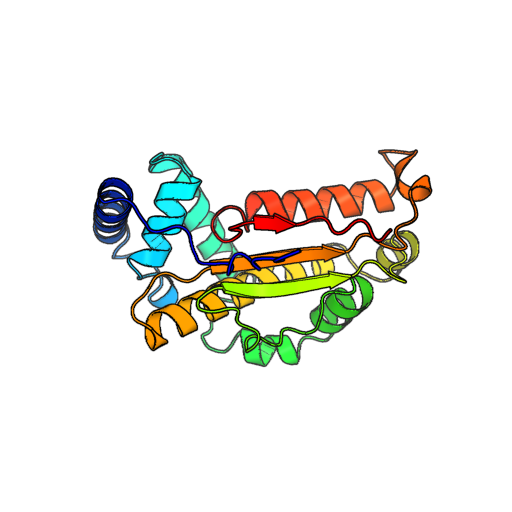 ? 18.610 -12.636 -6.691 1.00 80.50 168 GLY A N 1
ATOM 1388 C CA . GLY A 1 168 ? 18.760 -12.377 -8.128 1.00 80.50 168 GLY A CA 1
ATOM 1389 C C . GLY A 1 168 ? 18.813 -10.900 -8.533 1.00 80.50 168 GLY A C 1
ATOM 1390 O O . GLY A 1 168 ? 19.036 -10.610 -9.707 1.00 80.50 168 GLY A O 1
ATOM 1391 N N . LEU A 1 169 ? 18.676 -9.959 -7.592 1.00 83.94 169 LEU A N 1
ATOM 1392 C CA . LEU A 1 169 ? 18.824 -8.536 -7.886 1.00 83.94 169 LEU A CA 1
ATOM 1393 C C . LEU A 1 169 ? 20.285 -8.190 -8.227 1.00 83.94 169 LEU A C 1
ATOM 1395 O O . LEU A 1 169 ? 21.203 -8.437 -7.441 1.00 83.94 169 LEU A O 1
ATOM 1399 N N . ASN A 1 170 ? 20.512 -7.563 -9.382 1.00 85.00 170 ASN A N 1
ATOM 1400 C CA . ASN A 1 170 ? 21.856 -7.194 -9.814 1.00 85.00 170 ASN A CA 1
ATOM 1401 C C . ASN A 1 170 ? 22.370 -5.948 -9.072 1.00 85.00 170 ASN A C 1
ATOM 1403 O O . ASN A 1 170 ? 22.033 -4.814 -9.413 1.00 85.00 170 ASN A O 1
ATOM 1407 N N . LEU A 1 171 ? 23.254 -6.148 -8.091 1.00 84.44 171 LEU A N 1
ATOM 1408 C CA . LEU A 1 171 ? 23.825 -5.056 -7.294 1.00 84.44 171 LEU A CA 1
ATOM 1409 C C . LEU A 1 171 ? 24.603 -4.024 -8.129 1.00 84.44 171 LEU A C 1
ATOM 1411 O O . LEU A 1 171 ? 24.686 -2.857 -7.744 1.00 84.44 171 LEU A O 1
ATOM 1415 N N . THR A 1 172 ? 25.137 -4.416 -9.291 1.00 87.62 172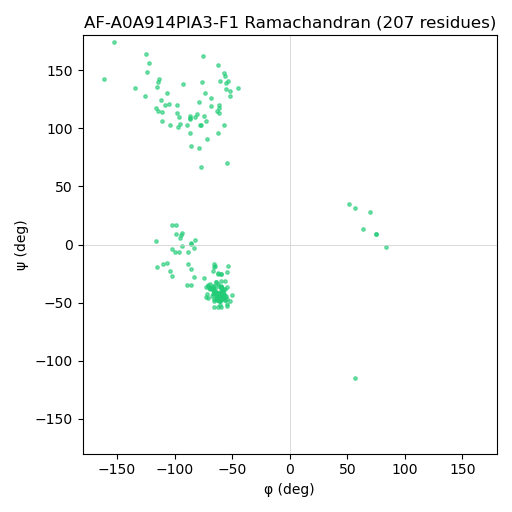 THR A N 1
ATOM 1416 C CA . THR A 1 172 ? 25.887 -3.493 -10.158 1.00 87.62 172 THR A CA 1
ATOM 1417 C C . THR A 1 172 ? 25.009 -2.386 -10.747 1.00 87.62 172 THR A C 1
ATOM 1419 O O . THR A 1 172 ? 25.511 -1.302 -11.046 1.00 87.62 172 THR A O 1
ATOM 1422 N N . ASP A 1 173 ? 23.691 -2.599 -10.830 1.00 85.00 173 ASP A N 1
ATOM 1423 C CA . ASP A 1 173 ? 22.735 -1.599 -11.316 1.00 85.00 173 ASP A CA 1
ATOM 1424 C C . ASP A 1 173 ? 22.635 -0.370 -10.394 1.00 85.00 173 ASP A C 1
ATOM 1426 O O . ASP A 1 173 ? 22.230 0.712 -10.840 1.00 85.00 173 ASP A O 1
ATOM 1430 N N . PHE A 1 174 ? 23.073 -0.518 -9.138 1.00 87.38 174 PHE A N 1
ATOM 1431 C CA . PHE A 1 174 ? 23.015 0.506 -8.094 1.00 87.38 174 PHE A CA 1
ATOM 1432 C C . PHE A 1 174 ? 24.330 1.254 -7.866 1.00 87.38 174 PHE A C 1
ATOM 1434 O O . PHE A 1 174 ? 24.341 2.230 -7.118 1.00 87.38 174 PHE A O 1
ATOM 1441 N N . LEU A 1 175 ? 25.428 0.851 -8.520 1.00 89.50 175 LEU A N 1
ATOM 1442 C CA . LEU A 1 175 ? 26.731 1.517 -8.362 1.00 89.50 175 LEU A CA 1
ATOM 1443 C C . LEU A 1 175 ? 26.673 2.994 -8.768 1.00 89.50 175 LEU A C 1
ATOM 1445 O O . LEU A 1 175 ? 27.298 3.840 -8.136 1.00 89.50 175 LEU A O 1
ATOM 1449 N N . ASN A 1 176 ? 25.895 3.309 -9.808 1.00 91.38 176 ASN A N 1
ATOM 1450 C CA . ASN A 1 176 ? 25.595 4.686 -10.173 1.00 91.38 176 ASN A CA 1
ATOM 1451 C C . ASN A 1 176 ? 24.243 5.100 -9.561 1.00 91.38 176 ASN A C 1
ATOM 1453 O O . ASN A 1 176 ? 23.194 4.673 -10.059 1.00 91.38 176 ASN A O 1
ATOM 1457 N N . PRO A 1 177 ? 24.218 5.991 -8.553 1.00 88.94 177 PRO A N 1
ATOM 1458 C CA . PRO A 1 177 ? 22.973 6.436 -7.936 1.00 88.94 177 PRO A CA 1
ATOM 1459 C C . PRO A 1 177 ? 22.084 7.226 -8.906 1.00 88.94 177 PRO A C 1
ATOM 1461 O O . PRO A 1 177 ? 20.884 7.347 -8.673 1.00 88.94 177 PRO A O 1
ATOM 1464 N N . MET A 1 178 ? 22.615 7.749 -10.009 1.00 91.06 178 MET A N 1
ATOM 1465 C CA . MET A 1 178 ? 21.846 8.493 -11.011 1.00 91.06 178 MET A CA 1
ATOM 1466 C C . MET A 1 178 ? 21.339 7.619 -12.165 1.00 91.06 178 MET A C 1
ATOM 1468 O O . MET A 1 178 ? 20.632 8.133 -13.039 1.00 91.06 178 MET A O 1
ATOM 1472 N N . SER A 1 179 ? 21.649 6.316 -12.160 1.00 90.94 179 SER A N 1
ATOM 1473 C CA . SER A 1 179 ? 21.150 5.357 -13.149 1.00 90.94 179 SER A CA 1
ATOM 1474 C C . SER A 1 179 ? 19.620 5.241 -13.100 1.00 90.94 179 SER A C 1
ATOM 1476 O O . SER A 1 179 ? 18.987 5.494 -12.070 1.00 90.94 179 SER A O 1
ATOM 1478 N N . ASN A 1 180 ? 19.007 4.851 -14.220 1.00 90.19 180 ASN A N 1
ATOM 1479 C CA . ASN A 1 180 ? 17.561 4.615 -14.274 1.00 90.19 180 ASN A CA 1
ATOM 1480 C C . ASN A 1 180 ? 17.106 3.509 -13.297 1.00 90.19 180 ASN A C 1
ATOM 1482 O O . ASN A 1 180 ? 16.134 3.757 -12.584 1.00 90.19 180 ASN A O 1
ATOM 1486 N N . PRO A 1 181 ? 17.806 2.360 -13.164 1.00 90.69 181 PRO A N 1
ATOM 1487 C CA . PRO A 1 181 ? 17.509 1.372 -12.123 1.00 90.69 181 PRO A CA 1
ATOM 1488 C C . PRO A 1 181 ? 17.537 1.943 -10.699 1.00 90.69 181 PRO A C 1
ATOM 1490 O O . PRO A 1 181 ? 16.594 1.733 -9.937 1.00 90.69 181 PRO A O 1
ATOM 1493 N N . SER A 1 182 ? 18.556 2.740 -10.353 1.00 90.44 182 SER A N 1
ATOM 1494 C CA . SER A 1 182 ? 18.653 3.392 -9.039 1.00 90.44 182 SER A CA 1
ATOM 1495 C C . SER A 1 182 ? 17.499 4.362 -8.787 1.00 90.44 182 SER A C 1
ATOM 1497 O O . SER A 1 182 ? 16.937 4.398 -7.692 1.00 90.44 182 SER A O 1
ATOM 1499 N N . LYS A 1 183 ? 17.117 5.152 -9.798 1.00 91.06 183 LYS A N 1
ATOM 1500 C CA . LYS A 1 183 ? 15.962 6.060 -9.718 1.00 91.06 183 LYS A CA 1
ATOM 1501 C C . LYS A 1 183 ? 14.653 5.292 -9.540 1.00 91.06 183 LYS A C 1
ATOM 1503 O O . LYS A 1 183 ? 13.846 5.692 -8.705 1.00 91.06 183 LYS A O 1
ATOM 1508 N N . LEU A 1 184 ? 14.463 4.197 -10.276 1.00 90.88 184 LEU A N 1
ATOM 1509 C CA . LEU A 1 184 ? 13.284 3.341 -10.1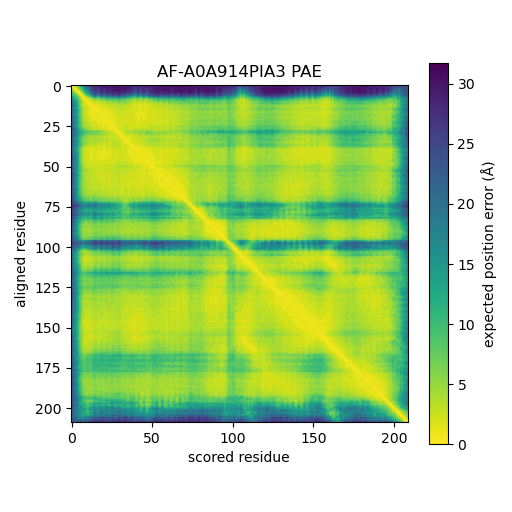66 1.00 90.88 184 LEU A CA 1
ATOM 1510 C C . LEU A 1 184 ? 13.174 2.714 -8.773 1.00 90.88 184 LEU A C 1
ATOM 1512 O O . LEU A 1 184 ? 12.120 2.791 -8.151 1.00 90.88 184 LEU A O 1
ATOM 1516 N N . ALA A 1 185 ? 14.263 2.149 -8.252 1.00 88.19 185 ALA A N 1
ATOM 1517 C CA . ALA A 1 185 ? 14.267 1.574 -6.912 1.00 88.19 185 ALA A CA 1
ATOM 1518 C C . ALA A 1 185 ? 13.982 2.628 -5.835 1.00 88.19 185 ALA A C 1
ATOM 1520 O O . ALA A 1 185 ? 13.173 2.382 -4.945 1.00 88.19 185 ALA A O 1
ATOM 1521 N N . ARG A 1 186 ? 14.564 3.833 -5.947 1.00 89.31 186 ARG A N 1
ATOM 1522 C CA . ARG A 1 186 ? 14.227 4.950 -5.048 1.00 89.31 186 ARG A CA 1
ATOM 1523 C C . ARG A 1 186 ? 12.755 5.338 -5.121 1.00 89.31 186 ARG A C 1
ATOM 1525 O O . ARG A 1 186 ? 12.166 5.604 -4.081 1.00 89.31 186 ARG A O 1
ATOM 1532 N N . LEU A 1 187 ? 12.171 5.377 -6.318 1.00 89.56 187 LEU A N 1
ATOM 1533 C CA . LEU A 1 187 ? 10.748 5.660 -6.495 1.00 89.56 187 LEU A CA 1
ATOM 1534 C C . LEU A 1 187 ? 9.890 4.608 -5.784 1.00 89.56 187 LEU A C 1
ATOM 1536 O O . LEU A 1 187 ? 9.007 4.972 -5.018 1.00 89.56 187 LEU A O 1
ATOM 1540 N N . VAL A 1 188 ? 10.182 3.322 -5.985 1.00 87.19 188 VAL A N 1
ATOM 1541 C CA . VAL A 1 188 ? 9.456 2.222 -5.334 1.00 87.19 188 VAL A CA 1
ATOM 1542 C C . VAL A 1 188 ? 9.576 2.307 -3.812 1.00 87.19 188 VAL A C 1
ATOM 1544 O O . VAL A 1 188 ? 8.564 2.262 -3.122 1.00 87.19 188 VAL A O 1
ATOM 1547 N N . VAL A 1 189 ? 10.784 2.511 -3.275 1.00 84.81 189 VAL A N 1
ATOM 1548 C CA . VAL A 1 189 ? 11.001 2.695 -1.827 1.00 84.81 189 VAL A CA 1
ATOM 1549 C C . VAL A 1 189 ? 10.240 3.909 -1.295 1.00 84.81 189 VAL A C 1
ATOM 1551 O O . VAL A 1 189 ? 9.651 3.840 -0.218 1.00 84.81 189 VAL A O 1
ATOM 1554 N N . LYS A 1 190 ? 10.211 5.013 -2.050 1.00 85.62 190 LYS A N 1
ATOM 1555 C CA . LYS A 1 190 ? 9.451 6.208 -1.681 1.00 85.62 190 LYS A CA 1
ATOM 1556 C C . LYS A 1 190 ? 7.950 5.915 -1.617 1.00 85.62 190 LYS A C 1
ATOM 1558 O O . LYS A 1 190 ? 7.324 6.265 -0.625 1.00 85.62 190 LYS A O 1
ATOM 1563 N N . ILE A 1 191 ? 7.398 5.223 -2.616 1.00 83.75 191 ILE A N 1
ATOM 1564 C CA . ILE A 1 191 ? 5.986 4.815 -2.626 1.00 83.75 191 ILE A CA 1
ATOM 1565 C C . ILE A 1 191 ? 5.673 3.930 -1.410 1.00 83.75 191 ILE A C 1
ATOM 1567 O O . ILE A 1 191 ? 4.707 4.194 -0.700 1.00 83.75 191 ILE A O 1
ATOM 1571 N N . TRP A 1 192 ? 6.523 2.942 -1.112 1.00 81.25 192 TRP A N 1
ATOM 1572 C CA . TRP A 1 192 ? 6.395 2.111 0.089 1.00 81.25 192 TRP A CA 1
ATOM 1573 C C . TRP A 1 192 ? 6.371 2.942 1.376 1.00 81.25 192 TRP A C 1
ATOM 1575 O O . TRP A 1 192 ? 5.493 2.760 2.215 1.00 81.25 192 TRP A O 1
ATOM 1585 N N . SER A 1 193 ? 7.305 3.881 1.525 1.00 78.38 193 SER A N 1
ATOM 1586 C CA . SER A 1 193 ? 7.398 4.717 2.724 1.00 78.38 193 SER A CA 1
ATOM 1587 C C . SER A 1 193 ? 6.214 5.671 2.890 1.00 78.38 193 SER A C 1
ATOM 1589 O O . SER A 1 193 ? 5.828 5.956 4.021 1.00 78.38 193 SER A O 1
ATOM 1591 N N . GLU A 1 194 ? 5.673 6.205 1.794 1.00 75.06 194 GLU A N 1
ATOM 1592 C CA . GLU A 1 194 ? 4.623 7.228 1.839 1.00 75.06 194 GLU A CA 1
ATOM 1593 C C . GLU A 1 194 ? 3.215 6.648 1.949 1.00 75.06 194 GLU A C 1
ATOM 1595 O O . GLU A 1 194 ? 2.375 7.268 2.598 1.00 75.06 194 GLU A O 1
ATOM 1600 N N . TYR A 1 195 ? 2.957 5.493 1.329 1.00 72.44 195 TYR A N 1
ATOM 1601 C CA . TYR A 1 195 ? 1.604 4.943 1.219 1.00 72.44 195 TYR A CA 1
ATOM 1602 C C . TYR A 1 195 ? 1.366 3.695 2.054 1.00 72.44 195 TYR A C 1
ATOM 1604 O O . TYR A 1 195 ? 0.220 3.351 2.251 1.00 72.44 195 TYR A O 1
ATOM 1612 N N . PHE A 1 196 ? 2.395 2.999 2.538 1.00 74.38 196 PHE A N 1
ATOM 1613 C CA . PHE A 1 196 ? 2.201 1.716 3.227 1.00 74.38 196 PHE A CA 1
ATOM 1614 C C . PHE A 1 196 ? 2.625 1.735 4.699 1.00 74.38 196 PHE A C 1
ATOM 1616 O O . PHE A 1 196 ? 2.591 0.694 5.362 1.00 74.38 196 PHE A O 1
ATOM 1623 N N . SER A 1 197 ? 3.047 2.890 5.216 1.00 70.75 197 SER A N 1
ATOM 1624 C CA . SER A 1 197 ? 3.598 3.030 6.569 1.00 70.75 197 SER A CA 1
ATOM 1625 C C . SER A 1 197 ? 2.601 2.671 7.678 1.00 70.75 197 SER A C 1
ATOM 1627 O O . SER A 1 197 ? 3.012 2.245 8.754 1.00 70.75 197 SER A O 1
ATOM 1629 N N . GLU A 1 198 ? 1.302 2.764 7.409 1.00 72.44 198 GLU A N 1
ATOM 1630 C CA . GLU A 1 198 ? 0.212 2.399 8.311 1.00 72.44 198 GLU A CA 1
ATOM 1631 C C . GLU A 1 198 ? -0.171 0.911 8.252 1.00 72.44 198 GLU A C 1
ATOM 1633 O O . GLU A 1 198 ? -0.757 0.390 9.201 1.00 72.44 198 GLU A O 1
ATOM 1638 N N . ASN A 1 199 ? 0.167 0.214 7.162 1.00 60.50 199 ASN A N 1
ATOM 1639 C CA . ASN A 1 199 ? -0.259 -1.170 6.915 1.00 60.50 199 ASN A CA 1
ATOM 1640 C C . ASN A 1 199 ? 0.823 -2.216 7.193 1.00 60.50 199 ASN A C 1
ATOM 1642 O O . ASN A 1 199 ? 0.501 -3.371 7.489 1.00 60.50 199 ASN A O 1
ATOM 1646 N N . VAL A 1 200 ? 2.099 -1.841 7.077 1.00 59.72 200 VAL A N 1
ATOM 1647 C CA . VAL A 1 200 ? 3.222 -2.780 7.170 1.00 59.72 200 VAL A CA 1
ATOM 1648 C C . VAL A 1 200 ? 3.559 -3.053 8.634 1.00 59.72 200 VAL A C 1
ATOM 1650 O O . VAL A 1 200 ? 4.111 -2.210 9.334 1.00 59.72 200 VAL A O 1
ATOM 1653 N N . SER A 1 201 ? 3.255 -4.270 9.094 1.00 54.19 201 SER A N 1
ATOM 1654 C CA . SER A 1 201 ? 3.605 -4.716 10.455 1.00 54.19 201 SER A CA 1
ATOM 1655 C C . SER A 1 201 ? 5.039 -5.238 10.572 1.00 54.19 201 SER A C 1
ATOM 1657 O O . SER A 1 201 ? 5.625 -5.180 11.649 1.00 54.19 201 SER A O 1
ATOM 1659 N N . PHE A 1 202 ? 5.607 -5.765 9.484 1.00 56.12 202 PHE A N 1
ATOM 1660 C CA . PHE A 1 202 ? 6.992 -6.230 9.423 1.00 56.12 202 PHE A CA 1
ATOM 1661 C C . PHE A 1 202 ? 7.479 -6.341 7.972 1.00 56.12 202 PHE A C 1
ATOM 1663 O O . PHE A 1 202 ? 6.744 -6.775 7.086 1.00 56.12 202 PHE A O 1
ATOM 1670 N N . LEU A 1 203 ? 8.745 -5.981 7.755 1.00 51.88 203 LEU A N 1
ATOM 1671 C CA . LEU A 1 203 ? 9.504 -6.223 6.528 1.00 51.88 203 LEU A CA 1
ATOM 1672 C C . LEU A 1 203 ? 10.571 -7.263 6.861 1.00 51.88 203 LEU A C 1
ATOM 1674 O O . LEU A 1 203 ? 11.537 -6.963 7.565 1.00 51.88 203 LEU A O 1
ATOM 1678 N N . LYS A 1 204 ? 10.386 -8.499 6.394 1.00 46.53 204 LYS A N 1
ATOM 1679 C CA . LYS A 1 204 ? 11.391 -9.550 6.564 1.00 46.53 204 LYS A CA 1
ATOM 1680 C C . LYS A 1 204 ? 12.211 -9.663 5.285 1.00 46.53 204 LYS A C 1
ATOM 1682 O O . LYS A 1 204 ? 11.663 -9.935 4.220 1.00 46.53 204 LYS A O 1
ATOM 1687 N N . LYS A 1 205 ? 13.520 -9.445 5.409 1.00 48.59 205 LYS A N 1
ATOM 1688 C CA . LYS A 1 205 ? 14.496 -9.739 4.361 1.00 48.59 205 LYS A CA 1
ATOM 1689 C C . LYS A 1 205 ? 14.908 -11.200 4.515 1.00 48.59 205 LYS A C 1
ATOM 1691 O O . LYS A 1 205 ? 15.578 -11.524 5.492 1.00 48.59 205 LYS A O 1
ATOM 1696 N N . ASP A 1 206 ? 14.516 -12.056 3.579 1.00 44.31 206 ASP A N 1
ATOM 1697 C CA . ASP A 1 206 ? 15.164 -13.360 3.435 1.00 44.31 206 ASP A CA 1
ATOM 1698 C C . ASP A 1 206 ? 16.375 -13.172 2.520 1.00 44.31 206 ASP A C 1
ATOM 1700 O O . ASP A 1 206 ? 16.254 -12.901 1.327 1.00 44.31 206 ASP A O 1
ATOM 1704 N N . CYS A 1 207 ? 17.566 -13.247 3.108 1.00 36.41 2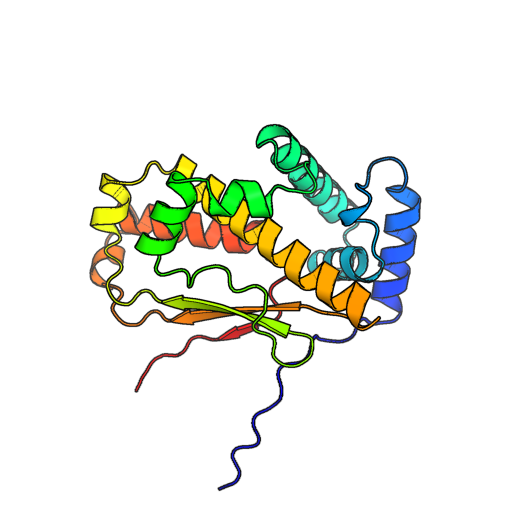07 CYS A N 1
ATOM 1705 C CA . CYS A 1 207 ? 18.776 -13.534 2.354 1.00 36.41 207 CYS A CA 1
ATOM 1706 C C . CYS A 1 207 ? 18.894 -15.057 2.361 1.00 36.41 207 CYS A C 1
ATOM 1708 O O . CYS A 1 207 ? 19.235 -15.617 3.402 1.00 36.41 207 CYS A O 1
ATOM 1710 N N . GLY A 1 208 ? 18.550 -15.725 1.259 1.00 40.97 208 GLY A N 1
ATOM 1711 C CA . GLY A 1 208 ? 18.815 -17.158 1.126 1.00 40.97 208 GLY A CA 1
ATOM 1712 C C . GLY A 1 208 ? 20.288 -17.452 1.429 1.00 40.97 208 GLY A C 1
ATOM 1713 O O . GLY A 1 208 ? 21.163 -16.722 0.958 1.00 40.97 208 GLY A O 1
ATOM 1714 N N . ASN A 1 209 ? 20.534 -18.466 2.262 1.00 32.59 209 ASN A N 1
ATOM 1715 C CA . ASN A 1 209 ? 21.856 -19.082 2.414 1.00 32.59 209 ASN A CA 1
ATOM 1716 C C . ASN A 1 209 ? 22.200 -19.891 1.164 1.00 32.59 209 ASN A C 1
ATOM 1718 O O . ASN A 1 209 ? 21.290 -20.601 0.678 1.00 32.59 209 ASN A O 1
#